Protein AF-A0A8X6VKE5-F1 (afdb_monomer_lite)

Structure (mmCIF, N/CA/C/O backbone):
data_AF-A0A8X6VKE5-F1
#
_entry.id   AF-A0A8X6VKE5-F1
#
loop_
_atom_site.group_PDB
_atom_site.id
_atom_site.type_symbol
_atom_site.label_atom_id
_atom_site.label_alt_id
_atom_site.label_comp_id
_atom_site.label_asym_id
_atom_site.label_entity_id
_atom_site.label_seq_id
_atom_site.pdbx_PDB_ins_code
_atom_site.Cartn_x
_atom_site.Cartn_y
_atom_site.Cartn_z
_atom_site.occupancy
_atom_site.B_iso_or_equiv
_atom_site.auth_seq_id
_atom_site.auth_comp_id
_atom_site.auth_asym_id
_atom_site.auth_atom_id
_atom_site.pdbx_PDB_model_num
ATOM 1 N N . MET A 1 1 ? 77.979 -21.360 -22.767 1.00 45.97 1 MET A N 1
ATOM 2 C CA . MET A 1 1 ? 77.465 -20.439 -21.730 1.00 45.97 1 MET A CA 1
ATOM 3 C C . MET A 1 1 ? 77.114 -21.271 -20.512 1.00 45.97 1 MET A C 1
ATOM 5 O O . MET A 1 1 ? 76.224 -22.104 -20.593 1.00 45.97 1 MET A O 1
ATOM 9 N N . GLN A 1 2 ? 77.927 -21.162 -19.462 1.00 36.47 2 GLN A N 1
ATOM 10 C CA . GLN A 1 2 ? 77.856 -22.004 -18.269 1.00 36.47 2 GLN A CA 1
ATOM 11 C C . GLN A 1 2 ? 76.800 -21.484 -17.289 1.00 36.47 2 GLN A C 1
ATOM 13 O O . GLN A 1 2 ? 76.676 -20.279 -17.088 1.00 36.47 2 GLN A O 1
ATOM 18 N N . ILE A 1 3 ? 76.076 -22.416 -16.672 1.00 38.03 3 ILE A N 1
ATOM 19 C CA . ILE A 1 3 ? 75.198 -22.198 -15.521 1.00 38.03 3 ILE A CA 1
ATOM 20 C C . ILE A 1 3 ? 75.94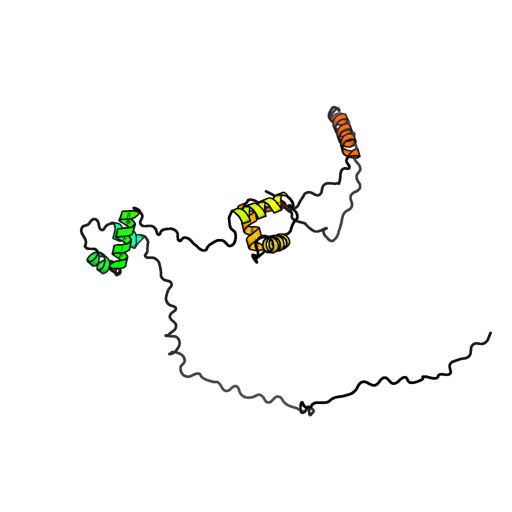0 -22.734 -14.294 1.00 38.03 3 ILE A C 1
ATOM 22 O O . ILE A 1 3 ? 76.384 -23.881 -14.303 1.00 38.03 3 ILE A O 1
ATOM 26 N N . SER A 1 4 ? 76.055 -21.924 -13.243 1.00 35.62 4 SER A N 1
ATOM 27 C CA . SER A 1 4 ? 76.450 -22.362 -11.899 1.00 35.62 4 SER A CA 1
ATOM 28 C C . SER A 1 4 ? 75.866 -21.420 -10.818 1.00 35.62 4 SER A C 1
ATOM 30 O O . SER A 1 4 ? 75.412 -20.323 -11.152 1.00 35.62 4 SER A O 1
ATOM 32 N N . PRO A 1 5 ? 75.759 -21.872 -9.548 1.00 44.00 5 PRO A N 1
ATOM 33 C CA . PRO A 1 5 ? 74.596 -21.592 -8.699 1.00 44.00 5 PRO A CA 1
ATOM 34 C C . PRO A 1 5 ? 74.852 -20.713 -7.453 1.00 44.00 5 PRO A C 1
ATOM 36 O O . PRO A 1 5 ? 75.983 -20.473 -7.042 1.00 44.00 5 PRO A O 1
ATOM 39 N N . PHE A 1 6 ? 73.732 -20.295 -6.844 1.00 38.38 6 PHE A N 1
ATOM 40 C CA . PHE A 1 6 ? 73.464 -20.011 -5.420 1.00 38.38 6 PHE A CA 1
ATOM 41 C C . PHE A 1 6 ? 74.660 -19.874 -4.447 1.00 38.38 6 PHE A C 1
ATOM 43 O O . PHE A 1 6 ? 75.264 -20.868 -4.044 1.00 38.38 6 PHE A O 1
ATOM 50 N N . LYS A 1 7 ? 74.857 -18.658 -3.910 1.00 38.44 7 LYS A N 1
ATOM 51 C CA . LYS A 1 7 ? 75.407 -18.396 -2.564 1.00 38.44 7 LYS A CA 1
ATOM 52 C C . LYS A 1 7 ? 74.644 -17.226 -1.934 1.00 38.44 7 LYS A C 1
ATOM 54 O O . LYS A 1 7 ? 74.445 -16.201 -2.576 1.00 38.44 7 LYS A O 1
ATOM 59 N N . GLY A 1 8 ? 74.143 -17.434 -0.717 1.00 40.38 8 GLY A N 1
ATOM 60 C CA . GLY A 1 8 ? 73.212 -16.533 -0.037 1.00 40.38 8 GLY A CA 1
ATOM 61 C C . GLY A 1 8 ? 73.849 -15.367 0.717 1.00 40.38 8 GLY A C 1
ATOM 62 O O . GLY A 1 8 ? 75.059 -15.316 0.905 1.00 40.38 8 GLY A O 1
ATOM 63 N N . GLN A 1 9 ? 72.983 -14.477 1.204 1.00 35.66 9 GLN A N 1
ATOM 64 C CA . GLN A 1 9 ? 73.181 -13.655 2.402 1.00 35.66 9 GLN A CA 1
ATOM 65 C C . GLN A 1 9 ? 71.840 -13.002 2.769 1.00 35.66 9 GLN A C 1
ATOM 67 O O . GLN A 1 9 ? 71.375 -12.086 2.097 1.00 35.66 9 GLN A O 1
ATOM 72 N N . TRP A 1 10 ? 71.196 -13.487 3.833 1.00 30.05 10 TRP A N 1
ATOM 73 C CA . TRP A 1 10 ? 70.030 -12.834 4.429 1.00 30.05 10 TRP A CA 1
ATOM 74 C C . TRP A 1 10 ? 70.523 -11.824 5.466 1.00 30.05 10 TRP A C 1
ATOM 76 O O . TRP A 1 10 ? 71.093 -12.204 6.488 1.00 30.05 10 TRP A O 1
ATOM 86 N N . ARG A 1 11 ? 70.328 -10.529 5.198 1.00 34.53 11 ARG A N 1
ATOM 87 C CA . ARG A 1 11 ? 70.527 -9.460 6.182 1.00 34.53 11 ARG A CA 1
ATOM 88 C C . ARG A 1 11 ? 69.228 -9.227 6.952 1.00 34.53 11 ARG A C 1
ATOM 90 O O . ARG A 1 11 ? 68.204 -8.892 6.367 1.00 34.53 11 ARG A O 1
ATOM 97 N N . MET A 1 12 ? 69.318 -9.413 8.268 1.00 34.09 12 MET A N 1
ATOM 98 C CA . MET A 1 12 ? 68.341 -9.006 9.277 1.00 34.09 12 MET A CA 1
ATOM 99 C C . MET A 1 12 ? 68.024 -7.509 9.182 1.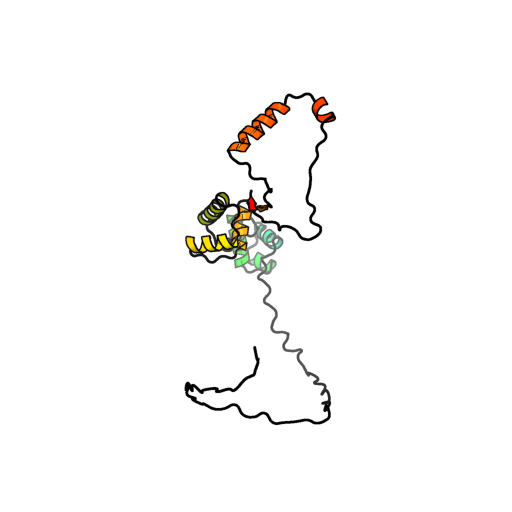00 34.09 12 MET A C 1
ATOM 101 O O . MET A 1 12 ? 68.937 -6.685 9.195 1.00 34.09 12 MET A O 1
ATOM 105 N N . LEU A 1 13 ? 66.737 -7.166 9.213 1.00 35.06 13 LEU A N 1
ATOM 106 C CA . LEU A 1 13 ? 66.250 -5.882 9.712 1.00 35.06 13 LEU A CA 1
ATOM 107 C C . LEU A 1 13 ? 65.212 -6.170 10.800 1.00 35.06 13 LEU A C 1
ATOM 109 O O . LEU A 1 13 ? 64.105 -6.632 10.533 1.00 35.06 13 LEU A O 1
ATOM 113 N N . LEU A 1 14 ? 65.649 -5.949 12.039 1.00 35.31 14 LEU A N 1
ATOM 114 C CA . LEU A 1 14 ? 64.860 -5.942 13.264 1.00 35.31 14 LEU A CA 1
ATOM 115 C C . LEU A 1 14 ? 63.957 -4.704 13.271 1.00 35.31 14 LEU A C 1
ATOM 117 O O . LEU A 1 14 ? 64.456 -3.584 13.180 1.00 35.31 14 LEU A O 1
ATOM 121 N N . ILE A 1 15 ? 62.651 -4.894 13.453 1.00 37.25 15 ILE A N 1
ATOM 122 C CA . ILE A 1 15 ? 61.754 -3.839 13.933 1.00 37.25 15 ILE A CA 1
ATOM 123 C C . ILE A 1 15 ? 61.130 -4.338 15.235 1.00 37.25 15 ILE A C 1
ATOM 125 O O . ILE A 1 15 ? 60.459 -5.369 15.266 1.00 37.25 15 ILE A O 1
ATOM 129 N N . LEU A 1 16 ? 61.422 -3.602 16.310 1.00 35.91 16 LEU A N 1
ATOM 130 C CA . LEU A 1 16 ? 60.883 -3.776 17.653 1.00 35.91 16 LEU A CA 1
ATOM 131 C C . LEU A 1 16 ? 59.370 -3.513 17.687 1.00 35.91 16 LEU A C 1
ATOM 133 O O . LEU A 1 16 ? 58.911 -2.477 17.211 1.00 35.91 16 LEU A O 1
ATOM 137 N N . ILE A 1 17 ? 58.626 -4.381 18.374 1.00 35.62 17 ILE A N 1
ATOM 138 C CA . ILE A 1 17 ? 57.323 -4.060 18.973 1.00 35.62 17 ILE A CA 1
ATOM 139 C C . ILE A 1 17 ? 57.397 -4.488 20.449 1.00 35.62 17 ILE A C 1
ATOM 141 O O . ILE A 1 17 ? 57.808 -5.621 20.715 1.00 35.62 17 ILE A O 1
ATOM 145 N N . PRO A 1 18 ? 57.055 -3.615 21.416 1.00 37.31 18 PRO A N 1
ATOM 146 C CA . PRO A 1 18 ? 57.171 -3.926 22.833 1.00 37.31 18 PRO A CA 1
ATOM 147 C C . PRO A 1 18 ? 55.990 -4.758 23.346 1.00 37.31 18 PRO A C 1
ATOM 149 O O . PRO A 1 18 ? 54.838 -4.586 22.949 1.00 37.31 18 PRO A O 1
ATOM 152 N N . ILE A 1 19 ? 56.327 -5.644 24.278 1.00 37.44 19 ILE A N 1
ATOM 153 C CA . ILE A 1 19 ? 55.443 -6.462 25.103 1.00 37.44 19 ILE A CA 1
ATOM 154 C C . ILE A 1 19 ? 54.967 -5.624 26.293 1.00 37.44 19 ILE A C 1
ATOM 156 O O . ILE A 1 19 ? 55.783 -4.994 26.964 1.00 37.44 19 ILE A O 1
ATOM 160 N N . GLN A 1 20 ? 53.684 -5.725 26.643 1.00 37.47 20 GLN A N 1
ATOM 161 C CA . GLN A 1 20 ? 53.267 -5.564 28.034 1.00 37.47 20 GLN A CA 1
ATOM 162 C C . GLN A 1 20 ? 52.252 -6.647 28.402 1.00 37.47 20 GLN A C 1
ATOM 164 O O . GLN A 1 20 ? 51.178 -6.766 27.815 1.00 37.47 20 GLN A O 1
ATOM 169 N N . HIS A 1 21 ? 52.671 -7.476 29.356 1.00 35.06 21 HIS A N 1
ATOM 170 C CA . HIS A 1 21 ? 51.904 -8.524 30.010 1.00 35.06 21 HIS A CA 1
ATOM 171 C C . HIS A 1 21 ? 50.879 -7.933 30.985 1.00 35.06 21 HIS A C 1
ATOM 173 O O . HIS A 1 21 ? 51.198 -7.013 31.734 1.00 35.06 21 HIS A O 1
ATOM 179 N N . HIS A 1 22 ? 49.721 -8.587 31.091 1.00 33.47 22 HIS A N 1
ATOM 180 C CA . HIS A 1 22 ? 49.105 -8.868 32.388 1.00 33.47 22 HIS A CA 1
ATOM 181 C C . HIS A 1 22 ? 48.325 -10.198 32.314 1.00 33.47 22 HIS A C 1
ATOM 183 O O . HIS A 1 22 ? 47.310 -10.299 31.633 1.00 33.47 22 HIS A O 1
ATOM 189 N N . LEU A 1 23 ? 48.925 -11.232 32.923 1.00 35.22 23 LEU A N 1
ATOM 190 C CA . LEU A 1 23 ? 48.376 -12.268 33.825 1.00 35.22 23 LEU A CA 1
ATOM 191 C C . LEU A 1 23 ? 46.835 -12.423 33.867 1.00 35.22 23 LEU A C 1
ATOM 193 O O . LEU A 1 23 ? 46.129 -11.432 33.977 1.00 35.22 23 LEU A O 1
ATOM 197 N N . ASN A 1 24 ? 46.195 -13.591 33.953 1.00 32.75 24 ASN A N 1
ATOM 198 C CA . ASN A 1 24 ? 46.581 -14.988 34.159 1.00 32.75 24 ASN A CA 1
ATOM 199 C C . ASN A 1 24 ? 45.319 -15.824 33.861 1.00 32.75 24 ASN A C 1
ATOM 201 O O . ASN A 1 24 ? 44.227 -15.456 34.295 1.00 32.75 24 ASN A O 1
ATOM 205 N N . THR A 1 25 ? 45.436 -16.969 33.191 1.00 33.91 25 THR A N 1
ATOM 206 C CA . THR A 1 25 ? 44.394 -18.008 33.240 1.00 33.91 25 THR A CA 1
ATOM 207 C C . THR A 1 25 ? 45.088 -19.345 33.413 1.00 33.91 25 THR A C 1
ATOM 209 O O . THR A 1 25 ? 45.814 -19.806 32.536 1.00 33.91 25 THR A O 1
ATOM 212 N N . PHE A 1 26 ? 44.923 -19.873 34.619 1.00 32.22 26 PHE A N 1
ATOM 213 C CA . PHE A 1 26 ? 45.522 -21.088 35.137 1.00 32.22 26 PHE A CA 1
ATOM 214 C C . PHE A 1 26 ? 45.006 -22.328 34.388 1.00 32.22 26 PHE A C 1
ATOM 216 O O . PHE A 1 26 ? 43.803 -22.513 34.213 1.00 32.22 26 PHE A O 1
ATOM 223 N N . ASP A 1 27 ? 45.980 -23.143 33.998 1.00 31.33 27 ASP A N 1
ATOM 224 C CA . ASP A 1 27 ? 46.028 -24.602 33.986 1.00 31.33 27 ASP A CA 1
ATOM 225 C C . ASP A 1 27 ? 45.104 -25.432 33.085 1.00 31.33 27 ASP A C 1
ATOM 227 O O . ASP A 1 27 ? 43.944 -25.730 33.362 1.00 31.33 27 ASP A O 1
ATOM 231 N N . LYS A 1 28 ? 45.761 -25.976 32.052 1.00 36.22 28 LYS A N 1
ATOM 232 C CA . LYS A 1 28 ? 45.540 -27.334 31.558 1.00 36.22 28 LYS A CA 1
ATOM 233 C C . LYS A 1 28 ? 46.657 -28.249 32.073 1.00 36.22 28 LYS A C 1
ATOM 235 O O . LYS A 1 28 ? 47.815 -28.065 31.719 1.00 36.22 28 LYS A O 1
ATOM 240 N N . LEU A 1 29 ? 46.269 -29.299 32.781 1.00 34.75 29 LEU A N 1
ATOM 241 C CA . LEU A 1 29 ? 46.928 -30.608 32.874 1.00 34.75 29 LEU A CA 1
ATOM 242 C C . LEU A 1 29 ? 45.781 -31.635 32.784 1.00 34.75 29 LEU A C 1
ATOM 244 O O . LEU A 1 29 ? 44.672 -31.320 33.194 1.00 34.75 29 LEU A O 1
ATOM 248 N N . SER A 1 30 ? 45.878 -32.882 32.344 1.00 29.50 30 SER A N 1
ATOM 249 C CA . SER A 1 30 ? 46.805 -33.691 31.559 1.00 29.50 30 SER A CA 1
ATOM 250 C C . SER A 1 30 ? 46.129 -35.081 31.511 1.00 29.50 30 SER A C 1
ATOM 252 O O . SER A 1 30 ? 45.599 -35.520 32.523 1.00 29.50 30 SER A O 1
ATOM 254 N N . CYS A 1 31 ? 46.145 -35.729 30.345 1.00 29.45 31 CYS A N 1
ATOM 255 C CA . CYS A 1 31 ? 46.192 -37.183 30.103 1.00 29.45 31 CYS A CA 1
ATOM 256 C C . CYS A 1 31 ? 45.164 -38.179 30.711 1.00 29.45 31 CYS A C 1
ATOM 258 O O . CYS A 1 31 ? 45.065 -38.380 31.910 1.00 29.45 31 CYS A O 1
ATOM 260 N N . ALA A 1 32 ? 44.526 -38.921 29.789 1.00 39.72 32 ALA A N 1
ATOM 261 C CA . ALA A 1 32 ? 44.369 -40.386 29.737 1.00 39.72 32 ALA A CA 1
ATOM 262 C C . ALA A 1 32 ? 44.098 -41.192 31.031 1.00 39.72 32 ALA A C 1
ATOM 264 O O . ALA A 1 32 ? 44.987 -41.364 31.852 1.00 39.72 32 ALA A O 1
ATOM 265 N N . THR A 1 33 ? 42.927 -41.845 31.112 1.00 32.06 33 THR A N 1
ATOM 266 C CA . THR A 1 33 ? 42.734 -43.295 31.383 1.00 32.06 33 THR A CA 1
ATOM 267 C C . THR A 1 33 ? 41.237 -43.645 31.493 1.00 32.06 33 THR A C 1
ATOM 269 O O . THR A 1 33 ? 40.428 -42.834 31.918 1.00 32.06 33 THR A O 1
ATOM 272 N N . GLY A 1 34 ? 40.899 -44.856 31.031 1.00 36.00 34 GLY A N 1
ATOM 273 C CA . GLY A 1 34 ? 39.909 -45.807 31.560 1.00 36.00 34 GLY A CA 1
ATOM 274 C C . GLY A 1 34 ? 38.595 -45.366 32.228 1.00 36.00 34 GLY A C 1
ATOM 275 O O . GLY A 1 34 ? 38.579 -44.650 33.216 1.00 36.00 34 GLY A O 1
ATOM 276 N N . LEU A 1 35 ? 37.531 -46.053 31.786 1.00 36.28 35 LEU A N 1
ATOM 277 C CA . LEU A 1 35 ? 36.292 -46.380 32.512 1.00 36.28 35 LEU A CA 1
ATOM 278 C C . LEU A 1 35 ? 35.259 -45.251 32.659 1.00 36.28 35 LEU A C 1
ATOM 280 O O . LEU A 1 35 ? 35.445 -44.273 33.369 1.00 36.28 35 LEU A O 1
ATOM 284 N N . ARG A 1 36 ? 34.090 -45.455 32.031 1.00 39.00 36 ARG A N 1
ATOM 285 C CA . ARG A 1 36 ? 32.841 -44.778 32.409 1.00 39.00 36 ARG A CA 1
ATOM 286 C C . ARG A 1 36 ? 32.415 -45.295 33.787 1.00 39.00 36 ARG A C 1
ATOM 288 O O . ARG A 1 36 ? 32.062 -46.472 33.865 1.00 39.00 36 ARG A O 1
ATOM 295 N N . PRO A 1 37 ? 32.325 -44.461 34.834 1.00 36.81 37 PRO A N 1
ATOM 296 C CA . PRO A 1 37 ? 31.503 -44.807 35.974 1.00 36.81 37 PRO A CA 1
ATOM 297 C C . PRO A 1 37 ? 30.047 -44.500 35.609 1.00 36.81 37 PRO A C 1
ATOM 299 O O . PRO A 1 37 ? 29.637 -43.348 35.458 1.00 36.81 37 PRO A O 1
ATOM 302 N N . THR A 1 38 ? 29.262 -45.555 35.417 1.00 47.81 38 THR A N 1
ATOM 303 C CA . THR A 1 38 ? 27.802 -45.492 35.468 1.00 47.81 38 THR A CA 1
ATOM 304 C C . THR A 1 38 ? 27.399 -45.072 36.876 1.00 47.81 38 THR A C 1
ATOM 306 O O . THR A 1 38 ? 27.506 -45.862 37.812 1.00 47.81 38 THR A O 1
ATOM 309 N N . VAL A 1 39 ? 26.952 -43.830 37.043 1.00 44.81 39 VAL A N 1
ATOM 310 C CA . VAL A 1 39 ? 26.246 -43.430 38.263 1.00 44.81 39 VAL A CA 1
ATOM 311 C C . VAL A 1 39 ? 24.831 -44.020 38.232 1.00 44.81 39 VAL A C 1
ATOM 313 O O . VAL A 1 39 ? 24.168 -43.939 37.192 1.00 44.81 39 VAL A O 1
ATOM 316 N N . PRO A 1 40 ? 24.366 -44.645 39.326 1.00 40.41 40 PRO A N 1
ATOM 317 C CA . PRO A 1 40 ? 23.038 -45.228 39.382 1.00 40.41 40 PRO A CA 1
ATOM 318 C C . PRO A 1 40 ? 21.993 -44.116 39.307 1.00 40.41 40 PRO A C 1
ATOM 320 O O . PRO A 1 40 ? 22.103 -43.090 39.979 1.00 40.41 40 PRO A O 1
ATOM 323 N N . ILE A 1 41 ? 20.974 -44.336 38.479 1.00 38.12 41 ILE A N 1
ATOM 324 C CA . ILE A 1 41 ? 19.779 -43.500 38.416 1.00 38.12 41 ILE A CA 1
ATOM 325 C C . ILE A 1 41 ? 19.104 -43.608 39.785 1.00 38.12 41 ILE A C 1
ATOM 327 O O . ILE A 1 41 ? 18.411 -44.583 40.072 1.00 38.12 41 ILE A O 1
ATOM 331 N N . SER A 1 42 ? 19.334 -42.626 40.655 1.00 37.41 42 SER A N 1
ATOM 332 C CA . SER A 1 42 ? 18.486 -42.424 41.817 1.00 37.41 42 SER A CA 1
ATOM 333 C C . SER A 1 42 ? 17.115 -42.013 41.294 1.00 37.41 42 SER A C 1
ATOM 335 O O . SER A 1 42 ? 16.941 -40.983 40.640 1.00 37.41 42 SER A O 1
ATOM 337 N N . VAL A 1 43 ? 16.130 -42.874 41.524 1.00 42.56 43 VAL A N 1
ATOM 338 C CA . VAL A 1 43 ? 14.731 -42.581 41.237 1.00 42.56 43 VAL A CA 1
ATOM 339 C C . VAL A 1 43 ? 14.304 -41.502 42.227 1.00 42.56 43 VAL A C 1
ATOM 341 O O . VAL A 1 43 ? 13.954 -41.781 43.370 1.00 42.56 43 VAL A O 1
ATOM 344 N N . PHE A 1 44 ? 14.405 -40.244 41.810 1.00 37.75 44 PHE A N 1
ATOM 345 C CA . PHE A 1 44 ? 13.795 -39.131 42.518 1.00 37.75 44 PHE A CA 1
ATOM 346 C C . PHE A 1 44 ? 12.280 -39.277 42.364 1.00 37.75 44 PHE A C 1
ATOM 348 O O . PHE A 1 44 ? 11.727 -38.982 41.307 1.00 37.75 44 PHE A O 1
ATOM 355 N N . VAL A 1 45 ? 11.619 -39.800 43.396 1.00 49.72 45 VAL A N 1
ATOM 356 C CA . VAL A 1 45 ? 10.158 -39.801 43.508 1.00 49.72 45 VAL A CA 1
ATOM 357 C C . VAL A 1 45 ? 9.752 -38.430 44.051 1.00 49.72 45 VAL A C 1
ATOM 359 O O . VAL A 1 45 ? 10.026 -38.151 45.221 1.00 49.72 45 VAL A O 1
ATOM 362 N N . PRO A 1 46 ? 9.122 -37.542 43.259 1.00 42.38 46 PRO A N 1
ATOM 363 C CA . PRO A 1 46 ? 8.620 -36.295 43.801 1.00 42.38 46 PRO A CA 1
ATOM 364 C C . PRO A 1 46 ? 7.338 -36.586 44.584 1.00 42.38 46 PRO A C 1
ATOM 366 O O . PRO A 1 46 ? 6.262 -36.780 44.018 1.00 42.38 46 PRO A O 1
ATOM 369 N N . LEU A 1 47 ? 7.464 -36.596 45.909 1.00 40.12 47 LEU A N 1
ATOM 370 C CA . LEU A 1 47 ? 6.335 -36.443 46.814 1.00 40.12 47 LEU A CA 1
ATOM 371 C C . LEU A 1 47 ? 5.696 -35.064 46.548 1.00 40.12 47 LEU A C 1
ATOM 373 O O . LEU A 1 47 ? 6.340 -34.035 46.734 1.00 40.12 47 LEU A O 1
ATOM 377 N N . GLY A 1 48 ? 4.438 -35.051 46.106 1.00 48.59 48 GLY A N 1
ATOM 378 C CA . GLY A 1 48 ? 3.528 -33.909 46.236 1.00 48.59 48 GLY A CA 1
ATOM 379 C C . GLY A 1 48 ? 3.879 -32.636 45.454 1.00 48.59 48 GLY A C 1
ATOM 380 O O . GLY A 1 48 ? 4.347 -31.655 46.022 1.00 48.59 48 GLY A O 1
ATOM 381 N N . THR A 1 49 ? 3.503 -32.580 44.174 1.00 45.47 49 THR A N 1
ATOM 382 C CA . THR A 1 49 ? 3.305 -31.301 43.452 1.00 45.47 49 THR A CA 1
ATOM 383 C C . THR A 1 49 ? 1.856 -31.084 43.002 1.00 45.47 49 THR A C 1
ATOM 385 O O . THR A 1 49 ? 1.586 -30.222 42.176 1.00 45.47 49 THR A O 1
ATOM 388 N N . GLU A 1 50 ? 0.886 -31.777 43.607 1.00 42.41 50 GLU A N 1
ATOM 389 C CA . GLU A 1 50 ? -0.545 -31.588 43.304 1.00 42.41 50 GLU A CA 1
ATOM 390 C C . GLU A 1 50 ? -1.172 -30.322 43.918 1.00 42.41 50 GLU A C 1
ATOM 392 O O . GLU A 1 50 ? -2.291 -29.956 43.566 1.00 42.41 50 GLU A O 1
ATOM 397 N N . VAL A 1 51 ? -0.469 -29.586 44.788 1.00 45.78 51 VAL A N 1
ATOM 398 C CA . VAL A 1 51 ? -1.084 -28.462 45.533 1.00 45.78 51 VAL A CA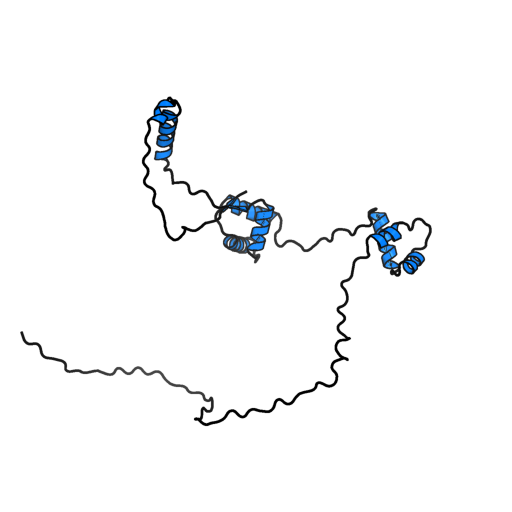 1
ATOM 399 C C . VAL A 1 51 ? -0.652 -27.074 45.036 1.00 45.78 51 VAL A C 1
ATOM 401 O O . VAL A 1 51 ? -1.107 -26.058 45.555 1.00 45.78 51 VAL A O 1
ATOM 404 N N . ARG A 1 52 ? 0.183 -26.978 43.988 1.00 38.38 52 ARG A N 1
ATOM 405 C CA . ARG A 1 52 ? 0.634 -25.674 43.446 1.00 38.38 52 ARG A CA 1
ATOM 406 C C . ARG A 1 52 ? 0.237 -25.391 41.996 1.00 38.38 52 ARG A C 1
ATOM 408 O O . ARG A 1 52 ? 0.614 -24.353 41.460 1.00 38.38 52 ARG A O 1
ATOM 415 N N . GLU A 1 53 ? -0.599 -26.233 41.392 1.00 38.59 53 GLU A N 1
ATOM 416 C CA . GLU A 1 53 ? -1.229 -25.937 40.094 1.00 38.59 53 GLU A CA 1
ATOM 417 C C . GLU A 1 53 ? -2.599 -25.241 40.207 1.00 38.59 53 GLU A C 1
ATOM 419 O O . GLU A 1 53 ? -3.158 -24.793 39.207 1.00 38.59 53 GLU A O 1
ATOM 424 N N . GLN A 1 54 ? -3.134 -25.043 41.417 1.00 45.91 54 GLN A N 1
ATOM 425 C CA . GLN A 1 54 ? -4.478 -24.472 41.593 1.00 45.91 54 GLN A CA 1
ATOM 426 C C . GLN A 1 54 ? -4.548 -22.930 41.642 1.00 45.91 54 GLN A C 1
ATOM 428 O O . GLN A 1 54 ? -5.641 -22.375 41.736 1.00 45.91 54 GLN A O 1
ATOM 433 N N . MET A 1 55 ? -3.429 -22.199 41.517 1.00 38.94 55 MET A N 1
ATOM 434 C CA . MET A 1 55 ? -3.412 -20.728 41.682 1.00 38.94 55 MET A CA 1
ATOM 435 C C . MET A 1 55 ? -3.077 -19.899 40.432 1.00 38.94 55 MET A C 1
ATOM 437 O O . MET A 1 55 ? -2.865 -18.695 40.531 1.00 38.94 55 MET A O 1
ATOM 441 N N . PHE A 1 56 ? -3.113 -20.483 39.233 1.00 43.00 56 PHE A N 1
ATOM 442 C CA . PHE A 1 56 ? -3.110 -19.709 37.981 1.00 43.00 56 PHE A CA 1
ATOM 443 C C . PHE A 1 56 ? -4.313 -20.055 37.105 1.00 43.00 56 PHE A C 1
ATOM 445 O O . PHE A 1 56 ? -4.209 -20.336 35.909 1.00 43.00 56 PHE A O 1
ATOM 452 N N . ARG A 1 57 ? -5.514 -19.958 37.683 1.00 38.28 57 ARG A N 1
ATOM 453 C CA . ARG A 1 57 ? -6.731 -19.850 36.877 1.00 38.28 57 ARG A CA 1
ATOM 454 C C . ARG A 1 57 ? -6.663 -18.512 36.135 1.00 38.28 57 ARG A C 1
ATOM 456 O O . ARG A 1 57 ? -6.982 -17.468 36.700 1.00 38.28 57 ARG A O 1
ATOM 463 N N . LYS A 1 58 ? -6.179 -18.526 34.885 1.00 40.84 58 LYS A N 1
ATOM 464 C CA . LYS A 1 58 ? -6.170 -17.359 33.985 1.00 40.84 58 LYS A CA 1
ATOM 465 C C . LYS A 1 58 ? -7.522 -16.659 34.110 1.00 40.84 58 LYS A C 1
ATOM 467 O O . LYS A 1 58 ? -8.543 -17.263 33.781 1.00 40.84 58 LYS A O 1
ATOM 472 N N . LYS A 1 59 ? -7.529 -15.411 34.595 1.00 42.28 59 LYS A N 1
ATOM 473 C CA . LYS A 1 59 ? -8.716 -14.550 34.620 1.00 42.28 59 LYS A CA 1
ATOM 474 C C . LYS A 1 59 ? -9.355 -14.626 33.236 1.00 42.28 59 LYS A C 1
ATOM 476 O O . LYS A 1 59 ? -8.742 -14.233 32.243 1.00 42.28 59 LYS A O 1
ATOM 481 N N . THR A 1 60 ? -10.528 -15.247 33.157 1.00 53.06 60 THR A N 1
ATOM 482 C CA . THR A 1 60 ? -11.245 -15.446 31.899 1.00 53.06 60 THR A CA 1
ATOM 483 C C . THR A 1 60 ? -11.440 -14.083 31.248 1.00 53.06 60 THR A C 1
ATOM 485 O O . THR A 1 60 ? -11.793 -13.124 31.936 1.00 53.06 60 THR A O 1
ATOM 488 N N . ARG A 1 61 ? -11.163 -13.985 29.941 1.00 56.38 61 ARG A N 1
ATOM 489 C CA . ARG A 1 61 ? -11.372 -12.768 29.138 1.00 56.38 61 ARG A CA 1
ATOM 490 C C . ARG A 1 61 ? -12.729 -12.171 29.519 1.00 56.38 61 ARG A C 1
ATOM 492 O O . ARG A 1 61 ? -13.696 -12.926 29.558 1.00 56.38 61 ARG A O 1
ATOM 499 N N . ASN A 1 62 ? -12.797 -10.867 29.799 1.00 63.00 62 ASN A N 1
ATOM 500 C CA . ASN A 1 62 ? -14.068 -10.168 29.997 1.00 63.00 62 ASN A CA 1
ATOM 501 C C . ASN A 1 62 ? -14.959 -10.466 28.781 1.00 63.00 62 ASN A C 1
ATOM 503 O O . ASN A 1 62 ? -14.720 -9.932 27.698 1.00 63.00 62 ASN A O 1
ATOM 507 N N . HIS A 1 63 ? -15.901 -11.398 28.922 1.00 71.62 63 HIS A N 1
ATOM 508 C CA . HIS A 1 63 ? -16.805 -11.767 27.847 1.00 71.62 63 HIS A CA 1
ATOM 509 C C . HIS A 1 63 ? -17.901 -10.712 27.820 1.00 71.62 63 HIS A C 1
ATOM 511 O O . HIS A 1 63 ? -18.500 -10.406 28.853 1.00 71.62 63 HIS A O 1
ATOM 517 N N . ASP A 1 64 ? -18.124 -10.122 26.649 1.00 78.88 64 ASP A N 1
ATOM 518 C CA . ASP A 1 64 ? -19.280 -9.261 26.453 1.00 78.88 64 ASP A CA 1
ATOM 519 C C . ASP A 1 64 ? -20.544 -10.074 26.785 1.00 78.88 64 ASP A C 1
ATOM 521 O O . ASP A 1 64 ? -20.619 -11.269 26.502 1.00 78.88 64 ASP A O 1
ATOM 525 N N . ILE A 1 65 ? -21.541 -9.442 27.401 1.00 81.69 65 ILE A N 1
ATOM 526 C CA . ILE A 1 65 ? -22.805 -10.115 27.727 1.00 81.69 65 ILE A CA 1
ATOM 527 C C . ILE A 1 65 ? -23.418 -10.662 26.435 1.00 81.69 65 ILE A C 1
ATOM 529 O O . ILE A 1 65 ? -23.419 -9.972 25.418 1.00 81.69 65 ILE A O 1
ATOM 533 N N . SER A 1 66 ? -23.943 -11.888 26.461 1.00 84.44 66 SER A N 1
ATOM 534 C CA . SER A 1 66 ? -24.572 -12.493 25.281 1.00 84.44 66 SER A CA 1
ATOM 535 C C . SER A 1 66 ? -25.696 -11.607 24.729 1.00 84.44 66 SER A C 1
ATOM 537 O O . SER A 1 66 ? -26.442 -10.979 25.484 1.00 84.44 66 SER A O 1
ATOM 539 N N . VAL A 1 67 ? -25.839 -11.568 23.400 1.00 83.00 67 VAL A N 1
ATOM 540 C CA . VAL A 1 67 ? -26.891 -10.795 22.716 1.00 83.00 67 VAL A CA 1
ATOM 541 C C . VAL A 1 67 ? -28.281 -11.206 23.211 1.00 83.00 67 VAL A C 1
ATOM 543 O O . VAL A 1 67 ? -29.091 -10.331 23.495 1.00 83.00 67 VAL A O 1
ATOM 546 N N . GLY A 1 68 ? -28.522 -12.501 23.449 1.00 81.06 68 GLY A N 1
ATOM 547 C CA . GLY A 1 68 ? -29.803 -12.988 23.981 1.00 81.06 68 GLY A CA 1
ATOM 548 C C . GLY A 1 68 ? -30.149 -12.412 25.360 1.00 81.06 68 GLY A C 1
ATOM 549 O O . GLY A 1 68 ? -31.279 -11.995 25.594 1.00 81.06 68 GLY A O 1
ATOM 550 N N . VAL A 1 69 ? -29.157 -12.285 26.248 1.00 80.62 69 VAL A N 1
ATOM 551 C CA . VAL A 1 69 ? -29.342 -11.680 27.581 1.00 80.62 69 VAL A CA 1
ATOM 552 C C . VAL A 1 69 ? -29.607 -10.176 27.472 1.00 80.62 69 VAL A C 1
ATOM 554 O O . VAL A 1 69 ? -30.419 -9.633 28.215 1.00 80.62 69 VAL A O 1
ATOM 557 N N . ARG A 1 70 ? -28.970 -9.486 26.520 1.00 81.25 70 ARG A N 1
ATOM 558 C CA . ARG A 1 70 ? -29.237 -8.062 26.273 1.00 81.25 70 ARG A CA 1
ATOM 559 C C . ARG A 1 70 ? -30.617 -7.826 25.648 1.00 81.25 70 ARG A C 1
ATOM 561 O O . ARG A 1 70 ? -31.265 -6.843 26.001 1.00 81.25 70 ARG A O 1
ATOM 568 N N . ASN A 1 71 ? -31.090 -8.739 24.796 1.00 80.75 71 ASN A N 1
ATOM 569 C CA . ASN A 1 71 ? -32.447 -8.702 24.244 1.00 80.75 71 ASN A CA 1
ATOM 570 C C . ASN A 1 71 ? -33.489 -8.868 25.361 1.00 80.75 71 ASN A C 1
ATOM 572 O O . ASN A 1 71 ? -34.445 -8.102 25.417 1.00 80.75 71 ASN A O 1
ATOM 576 N N . LEU A 1 72 ? -33.257 -9.765 26.326 1.00 74.50 72 LEU A N 1
ATOM 577 C CA . LEU A 1 72 ? -34.106 -9.906 27.519 1.00 74.50 72 LEU A CA 1
ATOM 578 C C . LEU A 1 72 ? -34.181 -8.614 28.350 1.00 74.50 72 LEU A C 1
ATOM 580 O O . LEU A 1 72 ? -35.255 -8.245 28.815 1.00 74.50 72 LEU A O 1
ATOM 584 N N . ILE A 1 73 ? -33.072 -7.876 28.477 1.00 72.12 73 ILE A N 1
ATOM 585 C CA . ILE A 1 73 ? -33.060 -6.561 29.145 1.00 72.12 73 ILE A CA 1
ATOM 586 C C . ILE A 1 73 ? -33.866 -5.528 28.351 1.00 72.12 73 ILE A C 1
ATOM 588 O O . ILE A 1 73 ? -34.444 -4.635 28.959 1.00 72.12 73 ILE A O 1
ATOM 592 N N . SER A 1 74 ? -33.954 -5.643 27.021 1.00 67.31 74 SER A N 1
ATOM 593 C CA . SER A 1 74 ? -34.752 -4.730 26.185 1.00 67.31 74 SER A CA 1
ATOM 594 C C . SER A 1 74 ? -36.273 -4.887 26.374 1.00 67.31 74 SER A C 1
ATOM 596 O O . SER A 1 74 ? -37.006 -3.919 26.169 1.00 67.31 74 SER A O 1
ATOM 598 N N . HIS A 1 75 ? -36.740 -6.034 26.886 1.00 65.06 75 HIS A N 1
ATOM 599 C CA . HIS A 1 75 ? -38.138 -6.270 27.281 1.00 65.06 75 HIS A CA 1
ATOM 600 C C . HIS A 1 75 ? -38.507 -5.670 28.657 1.00 65.06 75 HIS A C 1
ATOM 602 O O . HIS A 1 75 ? -39.597 -5.911 29.166 1.00 65.06 75 HIS A O 1
ATOM 608 N N . TRP A 1 76 ? -37.658 -4.812 29.242 1.00 67.75 76 TRP A N 1
ATOM 609 C CA . TRP A 1 76 ? -37.924 -4.044 30.477 1.00 67.75 76 TRP A CA 1
ATOM 610 C C . TRP A 1 76 ? -39.228 -3.222 30.476 1.00 67.75 76 TRP A C 1
ATOM 612 O O . TRP A 1 76 ? -39.622 -2.709 31.520 1.00 67.75 76 TRP A O 1
ATOM 622 N N . LYS A 1 77 ? -39.895 -3.102 29.320 1.00 65.31 77 LYS A N 1
ATOM 623 C CA . LYS A 1 77 ? -41.229 -2.512 29.164 1.00 65.31 77 LYS A CA 1
ATOM 624 C C . LYS A 1 77 ? -42.317 -3.230 29.981 1.00 65.31 77 LYS A C 1
ATOM 626 O O . LYS A 1 77 ? -43.359 -2.637 30.203 1.00 65.31 77 LYS A O 1
ATOM 631 N N . GLU A 1 78 ? -42.065 -4.445 30.470 1.00 65.56 78 GLU A N 1
ATOM 632 C CA . GLU A 1 78 ? -42.950 -5.210 31.371 1.00 65.56 78 GLU A CA 1
ATOM 633 C C . GLU A 1 78 ? -42.915 -4.737 32.849 1.00 65.56 78 GLU A C 1
ATOM 635 O O . GLU A 1 78 ? -43.043 -5.548 33.762 1.00 65.56 78 GLU A O 1
ATOM 640 N N . GLU A 1 79 ? -42.668 -3.447 33.113 1.00 66.69 79 GLU A N 1
ATOM 641 C CA . GLU A 1 79 ? -42.755 -2.804 34.448 1.00 66.69 79 GLU A CA 1
ATOM 642 C C . GLU A 1 79 ? -41.822 -3.339 35.558 1.00 66.69 79 GLU A C 1
ATOM 644 O O . GLU A 1 79 ? -41.956 -3.007 36.737 1.00 66.69 79 GLU A O 1
ATOM 649 N N . LYS A 1 80 ? -40.797 -4.123 35.213 1.00 77.00 80 LYS A N 1
ATOM 650 C CA . LYS A 1 80 ? -39.813 -4.616 36.191 1.00 77.00 80 LYS A CA 1
ATOM 651 C C . LYS A 1 80 ? -38.781 -3.536 36.529 1.00 77.00 80 LYS A C 1
ATOM 653 O O . LYS A 1 80 ? -38.187 -2.910 35.652 1.00 77.00 80 LYS A O 1
ATOM 658 N N . SER A 1 81 ? -38.486 -3.358 37.820 1.00 84.62 81 SER A N 1
ATOM 659 C CA . SER A 1 81 ? -37.421 -2.443 38.257 1.00 84.62 81 SER A CA 1
ATOM 660 C C . SER A 1 81 ? -36.041 -2.907 37.762 1.00 84.62 81 SER A C 1
ATOM 662 O O . SER A 1 81 ? -35.747 -4.104 37.742 1.00 84.62 81 SER A O 1
ATOM 664 N N . VAL A 1 82 ? -35.137 -1.971 37.450 1.00 87.56 82 VAL A N 1
ATOM 665 C CA . VAL A 1 82 ? -33.756 -2.267 36.994 1.00 87.56 82 VAL A CA 1
ATOM 666 C C . VAL A 1 82 ? -33.020 -3.225 37.945 1.00 87.56 82 VAL A C 1
ATOM 668 O O . VAL A 1 82 ? -32.269 -4.099 37.513 1.00 87.56 82 VAL A O 1
ATOM 671 N N . HIS A 1 83 ? -33.260 -3.088 39.253 1.00 86.06 83 HIS A N 1
ATOM 672 C CA . HIS A 1 83 ? -32.678 -3.951 40.283 1.00 86.06 83 HIS A CA 1
ATOM 673 C C . HIS A 1 83 ? -33.216 -5.384 40.226 1.00 86.06 83 HIS A C 1
ATOM 675 O O . HIS A 1 83 ? -32.442 -6.336 40.315 1.00 86.06 83 HIS A O 1
ATOM 681 N N . SER A 1 84 ? -34.530 -5.546 40.038 1.00 87.44 84 SER A N 1
ATOM 682 C CA . SER A 1 84 ? -35.155 -6.867 39.898 1.00 87.44 84 SER A CA 1
ATOM 683 C C . SER A 1 84 ? -34.640 -7.615 38.664 1.00 87.44 84 SER A C 1
ATOM 685 O O . SER A 1 84 ? -34.293 -8.790 38.761 1.00 87.44 84 SER A O 1
ATOM 687 N N . ILE A 1 85 ? -34.457 -6.907 37.544 1.00 87.00 85 ILE A N 1
ATOM 688 C CA . ILE A 1 85 ? -33.872 -7.451 36.310 1.00 87.00 85 ILE A CA 1
ATOM 689 C C . ILE A 1 85 ? -32.430 -7.917 36.555 1.00 87.00 85 ILE A C 1
ATOM 691 O O . ILE A 1 85 ? -32.054 -9.016 36.150 1.00 87.00 85 ILE A O 1
ATOM 695 N N . GLY A 1 86 ? -31.629 -7.115 37.266 1.00 86.88 86 GLY A N 1
ATOM 696 C CA . GLY A 1 86 ? -30.264 -7.484 37.648 1.00 86.88 86 GLY A CA 1
ATOM 697 C C . GLY A 1 86 ? -30.202 -8.762 38.487 1.00 86.88 86 GLY A C 1
ATOM 698 O O . GLY A 1 86 ? -29.380 -9.632 38.203 1.00 86.88 86 GLY A O 1
ATOM 699 N N . LYS A 1 87 ? -31.109 -8.925 39.462 1.00 88.31 87 LYS A N 1
ATOM 700 C CA . LYS A 1 87 ? -31.205 -10.149 40.279 1.00 88.31 87 LYS A CA 1
ATOM 701 C C . LYS A 1 87 ? -31.551 -11.385 39.443 1.00 88.31 87 LYS A C 1
ATOM 703 O O . LYS A 1 87 ? -30.881 -12.403 39.590 1.00 88.31 87 LYS A O 1
ATOM 708 N N . ILE A 1 88 ? -32.545 -11.286 38.555 1.00 86.94 88 ILE A N 1
ATOM 709 C CA . ILE A 1 88 ? -32.984 -12.397 37.688 1.00 86.94 88 ILE A CA 1
ATOM 710 C C . ILE A 1 88 ? -31.849 -12.836 36.755 1.00 86.94 88 ILE A C 1
ATOM 712 O O . ILE A 1 88 ? -31.549 -14.022 36.645 1.00 86.94 88 ILE A O 1
ATOM 716 N N . LEU A 1 89 ? -31.184 -11.872 36.113 1.00 84.12 89 LEU A N 1
ATOM 717 C CA . LEU A 1 89 ? -30.134 -12.135 35.125 1.00 84.12 89 LEU A CA 1
ATOM 718 C C . LEU A 1 89 ? -28.744 -12.351 35.744 1.00 84.12 89 LEU A C 1
ATOM 720 O O . LEU A 1 89 ? -27.790 -12.598 35.009 1.00 84.12 89 LEU A O 1
ATOM 724 N N . LYS A 1 90 ? -28.612 -12.249 37.075 1.00 88.69 90 LYS A N 1
ATOM 725 C CA . LYS A 1 90 ? -27.333 -12.283 37.810 1.00 88.69 90 LYS A CA 1
ATOM 726 C C . LYS A 1 90 ? -26.316 -11.264 37.269 1.00 88.69 90 LYS A C 1
ATOM 728 O O . LYS A 1 90 ? -25.124 -11.545 37.156 1.00 88.69 90 LYS A O 1
ATOM 733 N N . LEU A 1 91 ? -26.796 -10.067 36.928 1.00 86.75 91 LEU A N 1
ATOM 734 C C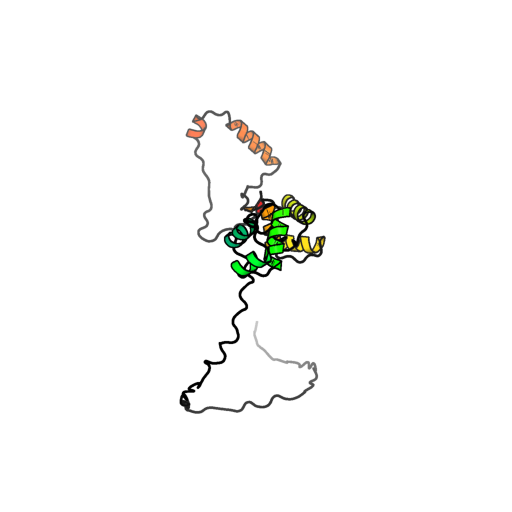A . LEU A 1 91 ? -25.998 -8.945 36.427 1.00 86.75 91 LEU A CA 1
ATOM 735 C C . LEU A 1 91 ? -25.977 -7.796 37.435 1.00 86.75 91 LEU A C 1
ATOM 737 O O . LEU A 1 91 ? -26.908 -7.605 38.216 1.00 86.75 91 LEU A O 1
ATOM 741 N N . SER A 1 92 ? -24.925 -6.975 37.386 1.00 89.56 92 SER A N 1
ATOM 742 C CA . SER A 1 92 ? -24.872 -5.774 38.221 1.00 89.56 92 SER A CA 1
ATOM 743 C C . SER A 1 92 ? -25.951 -4.764 37.803 1.00 89.56 92 SER A C 1
ATOM 745 O O . SER A 1 92 ? -26.222 -4.584 36.611 1.00 89.56 92 SER A O 1
ATOM 747 N N . LYS A 1 93 ? -26.520 -4.043 38.780 1.00 88.44 93 LYS A N 1
ATOM 748 C CA . LYS A 1 93 ? -27.500 -2.963 38.552 1.00 88.44 93 LYS A CA 1
ATOM 749 C C . LYS A 1 93 ? -27.000 -1.935 37.527 1.00 88.44 93 LYS A C 1
ATOM 751 O O . LYS A 1 93 ? -27.760 -1.525 36.653 1.00 88.44 93 LYS A O 1
ATOM 756 N N . PHE A 1 94 ? -25.723 -1.551 37.608 1.00 90.44 94 PHE A N 1
ATOM 757 C CA . PHE A 1 94 ? -25.100 -0.591 36.689 1.00 90.44 94 PHE A CA 1
ATOM 758 C C . PHE A 1 94 ? -25.037 -1.111 35.255 1.00 90.44 94 PHE A C 1
ATOM 760 O O . PHE A 1 94 ? -25.274 -0.367 34.310 1.00 90.44 94 PHE A O 1
ATOM 767 N N . THR A 1 95 ? -24.751 -2.399 35.080 1.00 88.75 95 THR A N 1
ATOM 768 C CA . THR A 1 95 ? -24.706 -3.017 33.755 1.00 88.75 95 THR A CA 1
ATOM 769 C C . THR A 1 95 ? -26.079 -2.992 33.089 1.00 88.75 95 THR A C 1
ATOM 771 O O . THR A 1 95 ? -26.180 -2.602 31.929 1.00 88.75 95 THR A O 1
ATOM 774 N N . VAL A 1 96 ? -27.136 -3.347 33.828 1.00 88.62 96 VAL A N 1
ATOM 775 C CA . VAL A 1 96 ? -28.520 -3.290 33.331 1.00 88.62 96 VAL A CA 1
ATOM 776 C C . VAL A 1 96 ? -28.913 -1.851 32.988 1.00 88.62 96 VAL A C 1
ATOM 778 O O . VAL A 1 96 ? -29.434 -1.602 31.904 1.00 88.62 96 VAL A O 1
ATOM 781 N N . PHE A 1 97 ? -28.593 -0.893 33.862 1.00 89.75 97 PHE A N 1
ATOM 782 C CA . PHE A 1 97 ? -28.837 0.529 33.614 1.00 89.75 97 PHE A CA 1
ATOM 783 C C . PHE A 1 97 ? -28.146 1.026 32.335 1.00 89.75 97 PHE A C 1
ATOM 785 O O . PHE A 1 97 ? -28.804 1.617 31.484 1.00 89.75 97 PHE A O 1
ATOM 792 N N . ASN A 1 98 ? -26.855 0.726 32.151 1.00 90.62 98 ASN A N 1
ATOM 793 C CA . ASN A 1 98 ? -26.091 1.136 30.968 1.00 90.62 98 ASN A CA 1
ATOM 794 C C . ASN A 1 98 ? -26.653 0.538 29.672 1.00 90.62 98 ASN A C 1
ATOM 796 O O . ASN A 1 98 ? -26.626 1.187 28.628 1.00 90.62 98 ASN A O 1
ATOM 800 N N . ILE A 1 99 ? -27.169 -0.694 29.724 1.00 89.06 99 ILE A N 1
ATOM 801 C CA . ILE A 1 99 ? -27.810 -1.340 28.572 1.00 89.06 99 ILE A CA 1
ATOM 802 C C . ILE A 1 99 ? -29.123 -0.633 28.226 1.00 89.06 99 ILE A C 1
ATOM 804 O O . ILE A 1 99 ? -29.350 -0.344 27.054 1.00 89.06 99 ILE A O 1
ATOM 808 N N . ILE A 1 100 ? -29.950 -0.306 29.224 1.00 89.50 100 ILE A N 1
ATOM 809 C CA . ILE A 1 100 ? -31.212 0.422 29.023 1.00 89.50 100 ILE A CA 1
ATOM 810 C C . ILE A 1 100 ? -30.947 1.838 28.499 1.00 89.50 100 ILE A C 1
ATOM 812 O O . ILE A 1 100 ? -31.577 2.253 27.531 1.00 89.50 100 ILE A O 1
ATOM 816 N N . ASP A 1 101 ? -30.010 2.575 29.098 1.00 90.25 101 ASP A N 1
ATOM 817 C CA . ASP A 1 101 ? -29.644 3.931 28.670 1.00 90.25 101 ASP A CA 1
ATOM 818 C C . ASP A 1 101 ? -29.118 3.944 27.228 1.00 90.25 101 ASP A C 1
ATOM 820 O O . ASP A 1 101 ? -29.565 4.731 26.391 1.00 90.25 101 ASP A O 1
ATOM 824 N N . LYS A 1 102 ? -28.241 2.994 26.885 1.00 90.06 102 LYS A N 1
ATOM 825 C CA . LYS A 1 102 ? -27.782 2.807 25.508 1.00 90.06 102 LYS A CA 1
ATOM 826 C C . LYS A 1 102 ? -28.943 2.482 24.565 1.00 90.06 102 LYS A C 1
ATOM 828 O O . LYS A 1 102 ? -29.011 3.061 23.479 1.00 90.06 102 LYS A O 1
ATOM 833 N N . PHE A 1 103 ? -29.840 1.575 24.955 1.00 88.94 103 PHE A N 1
ATOM 834 C CA . PHE A 1 103 ? -30.991 1.188 24.140 1.00 88.94 103 PHE A CA 1
ATOM 835 C C . PHE A 1 103 ? -31.917 2.382 23.886 1.00 88.94 103 PHE A C 1
ATOM 837 O O . PHE A 1 103 ? -32.297 2.606 22.746 1.00 88.94 103 PHE A O 1
ATOM 844 N N . LYS A 1 104 ? -32.181 3.220 24.896 1.00 88.75 104 LYS A N 1
ATOM 845 C CA . LYS A 1 104 ? -32.946 4.470 24.738 1.00 88.75 104 LYS A CA 1
ATOM 846 C C . LYS A 1 104 ? -32.301 5.448 23.747 1.00 88.75 104 LYS A C 1
ATOM 848 O O . LYS A 1 104 ? -33.012 6.147 23.038 1.00 88.75 104 LYS A O 1
ATOM 853 N N . LYS A 1 105 ? -30.966 5.502 23.693 1.00 90.38 105 LYS A N 1
ATOM 854 C CA . LYS A 1 105 ? -30.214 6.417 22.812 1.00 90.38 105 LYS A CA 1
ATOM 855 C C . LYS A 1 105 ? -30.069 5.916 21.375 1.00 90.38 105 LYS A C 1
ATOM 857 O O . LYS A 1 105 ? -30.078 6.715 20.448 1.00 90.38 105 LYS A O 1
ATOM 862 N N . THR A 1 106 ? -29.856 4.614 21.190 1.00 87.25 106 THR A N 1
ATOM 863 C CA . THR A 1 106 ? -29.463 4.026 19.891 1.00 87.25 106 THR A CA 1
ATOM 864 C C . THR A 1 106 ? -30.506 3.089 19.292 1.00 87.25 106 THR A C 1
ATOM 866 O O . THR A 1 106 ? -30.355 2.693 18.141 1.00 87.25 106 THR A O 1
ATOM 869 N N . ASN A 1 107 ? -31.540 2.713 20.054 1.00 86.44 107 ASN A N 1
ATOM 870 C CA . ASN A 1 107 ? -32.553 1.711 19.699 1.00 86.44 107 ASN A CA 1
ATOM 871 C C . ASN A 1 107 ? -31.968 0.356 19.251 1.00 86.44 107 ASN A C 1
ATOM 873 O O . ASN A 1 107 ? -32.647 -0.428 18.593 1.00 86.44 107 ASN A O 1
ATOM 877 N N . SER A 1 108 ? -30.710 0.066 19.605 1.00 87.00 108 SER A N 1
ATOM 878 C CA . SER A 1 108 ? -30.008 -1.157 19.217 1.00 87.00 108 SER A CA 1
ATOM 879 C C . SER A 1 108 ? -29.393 -1.860 20.422 1.00 87.00 108 SER A C 1
ATOM 881 O O . SER A 1 108 ? -28.814 -1.249 21.330 1.00 87.00 108 SER A O 1
ATOM 883 N N . VAL A 1 109 ? -29.507 -3.185 20.414 1.00 85.62 109 VAL A N 1
ATOM 884 C CA . VAL A 1 109 ? -28.970 -4.064 21.453 1.00 85.62 109 VAL A CA 1
ATOM 885 C C . VAL A 1 109 ? -27.511 -4.454 21.162 1.00 85.62 109 VAL A C 1
ATOM 887 O O . VAL A 1 109 ? -26.737 -4.721 22.088 1.00 85.62 109 VAL A O 1
ATOM 890 N N . ASP A 1 110 ? -27.091 -4.388 19.897 1.00 86.81 110 ASP A N 1
ATOM 891 C CA . ASP A 1 110 ? -25.765 -4.806 19.439 1.00 86.81 110 ASP A CA 1
ATOM 892 C C . ASP A 1 110 ? -24.658 -3.892 19.944 1.00 86.81 110 ASP A C 1
ATOM 894 O O . ASP A 1 110 ? -24.808 -2.675 19.998 1.00 86.81 110 ASP A O 1
ATOM 898 N N . ASN A 1 111 ? -23.511 -4.458 20.318 1.00 86.56 111 ASN A N 1
ATOM 899 C CA . ASN A 1 111 ? -22.366 -3.657 20.742 1.00 86.56 111 ASN A CA 1
ATOM 900 C C . ASN A 1 111 ? -21.919 -2.693 19.635 1.00 86.56 111 ASN A C 1
ATOM 902 O O . ASN A 1 111 ? -21.708 -3.100 18.494 1.00 86.56 111 ASN A O 1
ATOM 906 N N . ASN A 1 112 ? -21.697 -1.429 20.002 1.00 85.19 112 ASN A N 1
ATOM 907 C CA . ASN A 1 112 ? -21.150 -0.446 19.074 1.00 85.19 112 ASN A CA 1
ATOM 908 C C . ASN A 1 112 ? -19.751 -0.881 18.632 1.00 85.19 112 ASN A C 1
ATOM 910 O O . ASN A 1 112 ? -18.980 -1.445 19.420 1.00 85.19 112 ASN A O 1
ATOM 914 N N . GLN A 1 113 ? -19.407 -0.583 17.380 1.00 88.06 113 GLN A N 1
ATOM 915 C CA . GLN A 1 113 ? -18.053 -0.826 16.906 1.00 88.06 113 GLN A CA 1
ATOM 916 C C . GLN A 1 113 ? -17.056 -0.032 17.750 1.00 88.06 113 GLN A C 1
ATOM 918 O O . GLN A 1 113 ? -17.207 1.169 17.972 1.00 88.06 113 GLN A O 1
ATOM 923 N N . ARG A 1 114 ? -16.025 -0.724 18.237 1.00 89.62 114 ARG A N 1
ATOM 924 C CA . ARG A 1 114 ? -14.914 -0.089 18.947 1.00 89.62 114 ARG A CA 1
ATOM 925 C C . ARG A 1 114 ? -14.086 0.705 17.931 1.00 89.62 114 ARG A C 1
ATOM 927 O O . ARG A 1 114 ? -13.851 0.213 16.831 1.00 89.62 114 ARG A O 1
ATOM 934 N N . SER A 1 115 ? -13.583 1.879 18.315 1.00 87.81 115 SER A N 1
ATOM 935 C CA . SER A 1 115 ? -12.808 2.771 17.429 1.00 87.81 115 SER A CA 1
ATOM 936 C C . SER A 1 115 ? -11.541 2.132 16.839 1.00 87.81 115 SER A C 1
ATOM 938 O O . SER A 1 115 ? -11.031 2.588 15.818 1.00 87.81 115 SER A O 1
ATOM 940 N N . GLY A 1 116 ? -11.042 1.058 17.459 1.00 90.75 116 GLY A N 1
ATOM 941 C CA . GLY A 1 116 ? -9.835 0.362 17.029 1.00 90.75 116 GLY A CA 1
ATOM 942 C C . GLY A 1 116 ? -8.558 1.163 17.294 1.00 90.75 116 GLY A C 1
ATOM 943 O O . GLY A 1 116 ? -8.573 2.215 17.928 1.00 90.75 116 GLY A O 1
ATOM 944 N N . SER A 1 117 ? -7.429 0.626 16.830 1.00 90.38 117 SER A N 1
ATOM 945 C CA . SER A 1 117 ? -6.122 1.282 16.944 1.00 90.38 117 SER A CA 1
ATOM 946 C C . SER A 1 117 ? -5.928 2.312 15.820 1.00 90.38 117 SER A C 1
ATOM 948 O O . SER A 1 117 ? -6.311 2.033 14.676 1.00 90.38 117 SER A O 1
ATOM 950 N N . PRO A 1 118 ? -5.327 3.486 16.100 1.00 90.12 118 PRO A N 1
ATOM 951 C CA . PRO A 1 118 ? -5.025 4.466 15.065 1.00 90.12 118 PRO A CA 1
ATOM 952 C C . PRO A 1 118 ? -4.046 3.900 14.028 1.00 90.12 118 PRO A C 1
ATOM 954 O O . PRO A 1 118 ? -3.150 3.110 14.325 1.00 90.12 118 PRO A O 1
ATOM 957 N N . LYS A 1 119 ? -4.210 4.323 12.772 1.00 91.50 119 LYS A N 1
ATOM 958 C CA . LYS A 1 119 ? -3.341 3.894 11.669 1.00 91.50 119 LYS A CA 1
ATOM 959 C C . LYS A 1 119 ? -1.993 4.608 11.746 1.00 91.50 119 LYS A C 1
ATOM 961 O O . LYS A 1 119 ? -1.926 5.789 12.061 1.00 91.50 119 LYS A O 1
ATOM 966 N N . ILE A 1 120 ? -0.929 3.907 11.353 1.00 92.69 120 ILE A N 1
ATOM 967 C CA . ILE A 1 120 ? 0.428 4.478 11.257 1.00 92.69 120 ILE A CA 1
ATOM 968 C C . ILE A 1 120 ? 0.485 5.616 10.223 1.00 92.69 120 ILE A C 1
ATOM 970 O O . ILE A 1 120 ? 1.165 6.625 10.429 1.00 92.69 120 ILE A O 1
ATOM 974 N N . PHE A 1 121 ? -0.211 5.435 9.096 1.00 94.94 121 PHE A N 1
ATOM 975 C CA . PHE A 1 121 ? -0.274 6.418 8.022 1.00 94.94 121 PHE A CA 1
ATOM 976 C C . PHE A 1 121 ? -1.575 7.209 8.057 1.00 94.94 121 PHE A C 1
ATOM 978 O O . PHE A 1 121 ? -2.662 6.642 8.181 1.00 94.94 121 PHE A O 1
ATOM 985 N N . ASN A 1 122 ? -1.444 8.515 7.847 1.00 94.88 122 ASN A N 1
ATOM 986 C CA . ASN A 1 122 ? -2.568 9.401 7.580 1.00 94.88 122 ASN A CA 1
ATOM 987 C C . ASN A 1 122 ? -3.003 9.283 6.116 1.00 94.88 122 ASN A C 1
ATOM 989 O O . ASN A 1 122 ? -2.217 8.935 5.235 1.00 94.88 122 ASN A O 1
ATOM 993 N N . GLU A 1 123 ? -4.239 9.671 5.815 1.00 95.06 123 GLU A N 1
ATOM 994 C CA . GLU A 1 123 ? -4.784 9.564 4.456 1.00 95.06 123 GLU A CA 1
ATOM 995 C C . GLU A 1 123 ? -3.974 10.370 3.413 1.00 95.06 123 GLU A C 1
ATOM 997 O O . GLU A 1 123 ? -3.790 9.940 2.272 1.00 95.06 123 GLU A O 1
ATOM 1002 N N . ARG A 1 124 ? -3.419 11.526 3.811 1.00 96.06 124 ARG A N 1
ATOM 1003 C CA . ARG A 1 124 ? -2.519 12.330 2.961 1.00 96.06 124 ARG A CA 1
ATOM 1004 C C . ARG A 1 124 ? -1.220 11.586 2.632 1.00 96.06 124 ARG A C 1
ATOM 1006 O O . ARG A 1 124 ? -0.740 11.658 1.500 1.00 96.06 124 ARG A O 1
ATOM 1013 N N . GLU A 1 125 ? -0.666 10.869 3.605 1.00 95.88 125 GLU A N 1
ATOM 1014 C CA . GLU A 1 125 ? 0.566 10.089 3.451 1.00 95.88 125 GLU A CA 1
ATOM 1015 C C . GLU A 1 125 ? 0.313 8.863 2.567 1.00 95.88 125 GLU A C 1
ATOM 1017 O O . GLU A 1 125 ? 1.082 8.602 1.642 1.00 95.88 125 GLU A O 1
ATOM 1022 N N . GLU A 1 126 ? -0.814 8.168 2.764 1.00 96.19 126 GLU A N 1
ATOM 1023 C CA . GLU A 1 126 ? -1.243 7.058 1.904 1.00 96.19 126 GLU A CA 1
ATOM 1024 C C . GLU A 1 126 ? -1.391 7.502 0.436 1.00 96.19 126 GLU A C 1
ATOM 1026 O O . GLU A 1 126 ? -0.844 6.869 -0.475 1.00 96.19 126 GLU A O 1
ATOM 1031 N N . ARG A 1 127 ? -2.042 8.651 0.192 1.00 96.06 127 ARG A N 1
ATOM 1032 C CA . ARG A 1 127 ? -2.159 9.248 -1.150 1.00 96.06 127 ARG A CA 1
ATOM 1033 C C . ARG A 1 127 ? -0.801 9.571 -1.767 1.00 96.06 127 ARG A C 1
ATOM 1035 O O . ARG A 1 127 ? -0.610 9.367 -2.969 1.00 96.06 127 ARG A O 1
ATOM 1042 N N . TRP A 1 128 ? 0.152 10.054 -0.973 1.00 96.38 128 TRP A N 1
ATOM 1043 C CA . TRP A 1 128 ? 1.511 10.288 -1.453 1.00 96.38 128 TRP A CA 1
ATOM 1044 C C . TRP A 1 128 ? 2.198 8.976 -1.852 1.00 96.38 128 TRP A C 1
ATOM 1046 O O . TRP A 1 128 ? 2.763 8.907 -2.943 1.00 96.38 128 TRP A O 1
ATOM 1056 N N . ILE A 1 129 ? 2.077 7.913 -1.049 1.00 95.56 129 ILE A N 1
ATOM 1057 C CA . ILE A 1 129 ? 2.623 6.581 -1.368 1.00 95.56 129 ILE A CA 1
ATOM 1058 C C . ILE A 1 129 ? 2.043 6.062 -2.695 1.00 95.56 129 ILE A C 1
ATOM 1060 O O . ILE A 1 129 ? 2.786 5.610 -3.574 1.00 95.56 129 ILE A O 1
ATOM 1064 N N . ALA A 1 130 ? 0.725 6.176 -2.880 1.00 94.75 130 ALA A N 1
ATOM 1065 C CA . ALA A 1 130 ? 0.054 5.789 -4.120 1.00 94.75 130 ALA A CA 1
ATOM 1066 C C . ALA A 1 130 ? 0.537 6.616 -5.329 1.00 94.75 130 ALA A C 1
ATOM 1068 O O . ALA A 1 130 ? 0.744 6.076 -6.419 1.00 94.75 130 ALA A O 1
ATOM 1069 N N . ARG A 1 131 ? 0.789 7.918 -5.146 1.00 94.62 131 ARG A N 1
ATOM 1070 C CA . ARG A 1 131 ? 1.354 8.785 -6.191 1.00 94.62 131 ARG A CA 1
ATOM 1071 C C . ARG A 1 131 ? 2.781 8.381 -6.559 1.00 94.62 131 ARG A C 1
ATOM 1073 O O . ARG A 1 131 ? 3.095 8.301 -7.745 1.00 94.62 131 ARG A O 1
ATOM 1080 N N . GLN A 1 132 ? 3.625 8.077 -5.573 1.00 93.94 132 GLN A N 1
ATOM 1081 C CA . GLN A 1 132 ? 4.996 7.620 -5.817 1.00 93.94 132 GLN A CA 1
ATOM 1082 C C . GLN A 1 132 ? 5.027 6.329 -6.643 1.00 93.94 132 GLN A C 1
ATOM 1084 O O . GLN A 1 132 ? 5.896 6.164 -7.501 1.00 93.94 132 GLN A O 1
ATOM 1089 N N . ARG A 1 133 ? 4.050 5.435 -6.438 1.00 92.06 133 ARG A N 1
ATOM 1090 C CA . ARG A 1 133 ? 3.888 4.233 -7.266 1.00 92.06 133 ARG A CA 1
ATOM 1091 C C . ARG A 1 133 ? 3.513 4.527 -8.702 1.00 92.06 133 ARG A C 1
ATOM 1093 O O . ARG A 1 133 ? 4.047 3.872 -9.591 1.00 92.06 133 ARG A O 1
ATOM 1100 N N . ARG A 1 134 ? 2.619 5.490 -8.921 1.00 91.56 134 ARG A N 1
ATOM 1101 C CA . ARG A 1 134 ? 2.200 5.891 -10.266 1.00 91.56 134 ARG A CA 1
ATOM 1102 C C . ARG A 1 134 ? 3.379 6.417 -11.086 1.00 91.56 134 ARG A C 1
ATOM 1104 O O . ARG A 1 134 ? 3.495 6.070 -12.251 1.00 91.56 134 ARG A O 1
ATOM 1111 N N . ILE A 1 135 ? 4.259 7.204 -10.462 1.00 92.12 135 ILE A N 1
ATOM 1112 C CA . ILE A 1 135 ? 5.475 7.727 -11.105 1.00 92.12 135 ILE A CA 1
ATOM 1113 C C . ILE A 1 135 ? 6.471 6.588 -11.367 1.00 92.12 135 ILE A C 1
ATOM 1115 O O . ILE A 1 135 ? 6.996 6.460 -12.464 1.00 92.12 135 ILE A O 1
ATOM 1119 N N . ASN A 1 136 ? 6.715 5.734 -10.366 1.00 91.19 136 ASN A N 1
ATOM 1120 C CA . ASN A 1 136 ? 7.730 4.682 -10.428 1.00 91.19 136 ASN A CA 1
ATOM 1121 C C . ASN A 1 136 ? 7.169 3.309 -10.026 1.00 91.19 136 ASN A C 1
ATOM 1123 O O . ASN A 1 136 ? 7.340 2.841 -8.891 1.00 91.19 136 ASN A O 1
ATOM 1127 N N . THR A 1 137 ? 6.563 2.613 -10.988 1.00 90.44 137 THR A N 1
ATOM 1128 C CA . THR A 1 137 ? 5.878 1.318 -10.790 1.00 90.44 137 THR A CA 1
ATOM 1129 C C . THR A 1 137 ? 6.803 0.173 -10.353 1.00 90.44 137 THR A C 1
ATOM 1131 O O . THR A 1 137 ? 6.362 -0.739 -9.651 1.00 90.44 137 THR A O 1
ATOM 1134 N N . ARG A 1 138 ? 8.100 0.240 -10.694 1.00 91.12 138 ARG A N 1
ATOM 1135 C CA . ARG A 1 138 ? 9.132 -0.778 -10.395 1.00 91.12 138 ARG A CA 1
ATOM 1136 C C . ARG A 1 138 ? 9.742 -0.708 -8.995 1.00 91.12 138 ARG A C 1
ATOM 1138 O O . ARG A 1 138 ? 10.497 -1.598 -8.619 1.00 91.12 138 ARG A O 1
ATOM 1145 N N . THR A 1 139 ? 9.483 0.340 -8.212 1.00 90.88 139 THR A N 1
ATOM 1146 C CA . THR A 1 139 ? 10.175 0.481 -6.916 1.00 90.88 139 THR A CA 1
ATOM 1147 C C . THR A 1 139 ? 9.807 -0.678 -5.960 1.00 90.88 139 THR A C 1
ATOM 1149 O O . THR A 1 139 ? 8.683 -1.170 -5.975 1.00 90.88 139 THR A O 1
ATOM 1152 N N . SER A 1 140 ? 10.698 -1.179 -5.107 1.00 91.50 140 SER A N 1
ATOM 1153 C CA . SER A 1 140 ? 10.308 -2.236 -4.149 1.00 91.50 140 SER A CA 1
ATOM 1154 C C . SER A 1 140 ?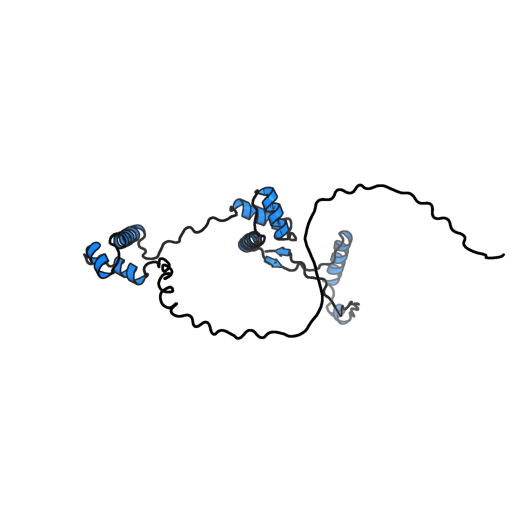 9.551 -1.641 -2.955 1.00 91.50 140 SER A C 1
ATOM 1156 O O . SER A 1 140 ? 9.606 -0.429 -2.729 1.00 91.50 140 SER A O 1
ATOM 1158 N N . ALA A 1 141 ? 8.829 -2.463 -2.186 1.00 92.75 141 ALA A N 1
ATOM 1159 C CA . ALA A 1 141 ? 8.192 -2.000 -0.948 1.00 92.75 141 ALA A CA 1
ATOM 1160 C C . ALA A 1 141 ? 9.237 -1.468 0.050 1.00 92.75 141 ALA A C 1
ATOM 1162 O O . ALA A 1 141 ? 9.033 -0.409 0.626 1.00 92.75 141 ALA A O 1
ATOM 1163 N N . VAL A 1 142 ? 10.397 -2.128 0.147 1.00 94.06 142 VAL A N 1
ATOM 1164 C CA . VAL A 1 142 ? 11.537 -1.706 0.983 1.00 94.06 142 VAL A CA 1
ATOM 1165 C C . VAL A 1 142 ? 12.091 -0.347 0.547 1.00 94.06 142 VAL A C 1
ATOM 1167 O O . VAL A 1 142 ? 12.274 0.548 1.358 1.00 94.06 142 VAL A O 1
ATOM 1170 N N . LYS A 1 143 ? 12.285 -0.115 -0.756 1.00 94.56 143 LYS A N 1
ATOM 1171 C CA . LYS A 1 143 ? 12.710 1.216 -1.226 1.00 94.56 143 LYS A CA 1
ATOM 1172 C C . LYS A 1 143 ? 11.667 2.290 -0.904 1.00 94.56 143 LYS A C 1
ATOM 1174 O O . LYS A 1 143 ? 12.018 3.444 -0.686 1.00 94.56 143 LYS A O 1
ATOM 1179 N N . MET A 1 144 ? 10.385 1.925 -0.866 1.00 94.75 144 MET A N 1
ATOM 1180 C CA . MET A 1 144 ? 9.324 2.852 -0.485 1.00 94.75 144 MET A CA 1
ATOM 1181 C C . MET A 1 144 ? 9.330 3.159 1.016 1.00 94.75 144 MET A C 1
ATOM 1183 O O . MET A 1 144 ? 9.099 4.309 1.366 1.00 94.75 144 MET A O 1
ATOM 1187 N N . THR A 1 145 ? 9.647 2.201 1.896 1.00 96.00 145 THR A N 1
ATOM 1188 C CA . THR A 1 145 ? 9.770 2.487 3.338 1.00 96.00 145 THR A CA 1
ATOM 1189 C C . THR A 1 145 ? 10.881 3.491 3.614 1.00 96.00 145 THR A C 1
ATOM 1191 O O . THR A 1 145 ? 10.670 4.415 4.391 1.00 96.00 145 THR A O 1
ATOM 1194 N N . LEU A 1 146 ? 12.015 3.388 2.913 1.00 95.81 146 LEU A N 1
ATOM 1195 C CA . LEU A 1 146 ? 13.102 4.369 3.002 1.00 95.81 146 LEU A CA 1
ATOM 1196 C C . LEU A 1 146 ? 12.647 5.769 2.568 1.00 95.81 146 LEU A C 1
ATOM 1198 O O . LEU A 1 146 ? 12.918 6.751 3.255 1.00 95.81 146 LEU A O 1
ATOM 1202 N N . LYS A 1 147 ? 11.879 5.864 1.476 1.00 94.56 147 LYS A N 1
ATOM 1203 C CA . LYS A 1 147 ? 11.281 7.134 1.036 1.00 94.56 147 LYS A CA 1
ATOM 1204 C C . LYS A 1 147 ? 10.286 7.690 2.059 1.00 94.56 147 LYS A C 1
ATOM 1206 O O . LYS A 1 147 ? 10.284 8.892 2.308 1.00 94.56 147 LYS A O 1
ATOM 1211 N N . CYS A 1 148 ? 9.467 6.832 2.668 1.00 94.94 148 CYS A N 1
ATOM 1212 C CA . CYS A 1 148 ? 8.554 7.229 3.738 1.00 94.94 148 CYS A CA 1
ATOM 1213 C C . CYS A 1 148 ? 9.315 7.727 4.972 1.00 94.94 148 CYS A C 1
ATOM 1215 O O . CYS A 1 148 ? 8.941 8.758 5.521 1.00 94.94 148 CYS A O 1
ATOM 1217 N N . LYS A 1 149 ? 10.403 7.055 5.366 1.00 95.81 149 LYS A N 1
ATOM 1218 C CA . LYS A 1 149 ? 11.274 7.494 6.463 1.00 95.81 149 LYS A CA 1
ATOM 1219 C C . LYS A 1 149 ? 11.860 8.872 6.170 1.00 95.81 149 LYS A C 1
ATOM 1221 O O . LYS A 1 149 ? 11.763 9.757 7.006 1.00 95.81 149 LYS A O 1
ATOM 1226 N N . SER A 1 150 ? 12.390 9.078 4.966 1.00 95.62 150 SER A N 1
ATOM 1227 C CA . SER A 1 150 ? 13.005 10.353 4.582 1.00 95.62 150 SER A CA 1
ATOM 1228 C C . SER A 1 150 ? 12.004 11.511 4.489 1.00 95.62 150 SER A C 1
ATOM 1230 O O . SER A 1 150 ? 12.382 12.652 4.716 1.00 95.62 150 SER A O 1
ATOM 1232 N N . ARG A 1 151 ? 10.739 11.242 4.132 1.00 94.94 151 ARG A N 1
ATOM 1233 C CA . ARG A 1 151 ? 9.711 12.281 3.952 1.00 94.94 151 ARG A CA 1
ATOM 1234 C C . ARG A 1 151 ? 8.897 12.566 5.213 1.00 94.94 151 ARG A C 1
ATOM 1236 O O . ARG A 1 151 ? 8.533 13.714 5.434 1.00 94.94 151 ARG A O 1
ATOM 1243 N N . PHE A 1 152 ? 8.554 11.528 5.973 1.00 94.56 152 PHE A N 1
ATOM 1244 C CA . PHE A 1 152 ? 7.630 11.604 7.110 1.00 94.56 152 PHE A CA 1
ATOM 1245 C C . PHE A 1 152 ? 8.305 11.329 8.459 1.00 94.56 152 PHE A C 1
ATOM 1247 O O . PHE A 1 152 ? 7.642 11.416 9.484 1.00 94.56 152 PHE A O 1
ATOM 1254 N N . GLY A 1 153 ? 9.576 10.913 8.481 1.00 94.50 153 GLY A N 1
ATOM 1255 C CA . GLY A 1 153 ? 10.276 10.528 9.714 1.00 94.50 153 GLY A CA 1
ATOM 1256 C C . GLY A 1 153 ? 9.805 9.202 10.326 1.00 94.50 153 GLY A C 1
ATOM 1257 O O . GLY A 1 153 ? 10.264 8.823 11.397 1.00 94.50 153 GLY A O 1
ATOM 1258 N N . LYS A 1 154 ? 8.903 8.465 9.664 1.00 92.69 154 LYS A N 1
ATOM 1259 C CA . LYS A 1 154 ? 8.296 7.240 10.207 1.00 92.69 154 LYS A CA 1
ATOM 1260 C C . LYS A 1 154 ? 9.072 5.992 9.796 1.00 92.69 154 LYS A C 1
ATOM 1262 O O . LYS A 1 154 ? 9.268 5.739 8.604 1.00 92.69 154 LYS A O 1
ATOM 1267 N N . TYR A 1 155 ? 9.450 5.172 10.775 1.00 94.31 155 TYR A N 1
ATOM 1268 C CA . TYR A 1 155 ? 9.966 3.830 10.521 1.00 94.31 155 TYR A CA 1
ATOM 1269 C C . TYR A 1 155 ? 8.801 2.854 10.352 1.00 94.31 155 TYR A C 1
ATOM 1271 O O . TYR A 1 155 ? 7.950 2.726 11.227 1.00 94.31 155 TYR A O 1
ATOM 1279 N N . VAL A 1 156 ? 8.736 2.190 9.200 1.00 94.62 156 VAL A N 1
ATOM 1280 C CA . VAL A 1 156 ? 7.598 1.343 8.835 1.00 94.62 156 VAL A CA 1
ATOM 1281 C C . VAL A 1 156 ? 8.057 0.009 8.274 1.00 94.62 156 VAL A C 1
ATOM 1283 O O . VAL A 1 156 ? 9.013 -0.064 7.500 1.00 94.62 156 VAL A O 1
ATOM 1286 N N . ASN A 1 157 ? 7.321 -1.048 8.616 1.00 95.62 157 ASN A N 1
ATOM 1287 C CA . ASN A 1 157 ? 7.503 -2.355 8.003 1.00 95.62 157 ASN A CA 1
ATOM 1288 C C . ASN A 1 157 ? 7.113 -2.278 6.507 1.00 95.62 157 ASN A C 1
ATOM 1290 O O . ASN A 1 157 ? 6.071 -1.696 6.172 1.00 95.62 157 ASN A O 1
ATOM 1294 N N . PRO A 1 158 ? 7.902 -2.870 5.589 1.00 95.69 158 PRO A N 1
ATOM 1295 C CA . PRO A 1 158 ? 7.530 -3.003 4.182 1.00 95.69 158 PRO A CA 1
ATOM 1296 C C . PRO A 1 158 ? 6.121 -3.561 3.945 1.00 95.69 158 PRO A C 1
ATOM 1298 O O . PRO A 1 158 ? 5.474 -3.162 2.975 1.00 95.69 158 PRO A O 1
ATOM 1301 N N . GLU A 1 159 ? 5.620 -4.441 4.813 1.00 96.25 159 GLU A N 1
ATOM 1302 C CA . GLU A 1 159 ? 4.269 -4.997 4.691 1.00 96.25 159 GLU A CA 1
ATOM 1303 C C . GLU A 1 159 ? 3.178 -3.941 4.915 1.00 96.25 159 GLU A C 1
ATOM 1305 O O . GLU A 1 159 ? 2.193 -3.916 4.178 1.00 96.25 159 GLU A O 1
ATOM 1310 N N . THR A 1 160 ? 3.386 -2.985 5.826 1.00 95.56 160 THR A N 1
ATOM 1311 C CA . THR A 1 160 ? 2.467 -1.852 6.030 1.00 95.56 160 THR A CA 1
ATOM 1312 C C . THR A 1 160 ? 2.314 -1.041 4.746 1.00 95.56 160 THR A C 1
ATOM 1314 O O . THR A 1 160 ? 1.202 -0.690 4.354 1.00 95.56 160 THR A O 1
ATOM 1317 N N . VAL A 1 161 ? 3.418 -0.806 4.030 1.00 95.56 161 VAL A N 1
ATOM 1318 C CA . VAL A 1 161 ? 3.376 -0.128 2.729 1.00 95.56 161 VAL A CA 1
ATOM 1319 C C . VAL A 1 161 ? 2.617 -0.966 1.701 1.00 95.56 161 VAL A C 1
ATOM 1321 O O . VAL A 1 161 ? 1.788 -0.421 0.976 1.00 95.56 161 VAL A O 1
ATOM 1324 N N . LYS A 1 162 ? 2.832 -2.288 1.641 1.00 95.62 162 LYS A N 1
ATOM 1325 C CA . LYS A 1 162 ? 2.062 -3.159 0.733 1.00 95.62 162 LYS A CA 1
ATOM 1326 C C . LYS A 1 162 ? 0.565 -3.130 1.045 1.00 95.62 162 LYS A C 1
ATOM 1328 O O . LYS A 1 162 ? -0.229 -3.094 0.110 1.00 95.62 162 LYS A O 1
ATOM 1333 N N . ASN A 1 163 ? 0.174 -3.097 2.316 1.00 95.88 163 ASN A N 1
ATOM 1334 C CA . ASN A 1 163 ? -1.230 -3.011 2.724 1.00 95.88 163 ASN A CA 1
ATOM 1335 C C . ASN A 1 163 ? -1.879 -1.702 2.262 1.00 95.88 163 ASN A C 1
ATOM 1337 O O . ASN A 1 163 ? -2.967 -1.734 1.687 1.00 95.88 163 ASN A O 1
ATOM 1341 N N . VAL A 1 164 ? -1.176 -0.572 2.397 1.00 95.56 164 VAL A N 1
ATOM 1342 C CA . VAL A 1 164 ? -1.618 0.714 1.831 1.00 95.56 164 VAL A CA 1
ATOM 1343 C C . VAL A 1 164 ? -1.776 0.618 0.309 1.00 95.56 164 VAL A C 1
ATOM 1345 O O . VAL A 1 164 ? -2.779 1.061 -0.248 1.00 95.56 164 VAL A O 1
ATOM 1348 N N . LEU A 1 165 ? -0.833 -0.018 -0.390 1.00 95.12 165 LEU A N 1
ATOM 1349 C CA . LEU A 1 165 ? -0.925 -0.202 -1.842 1.00 95.12 165 LEU A CA 1
ATOM 1350 C C . LEU A 1 165 ? -2.112 -1.078 -2.258 1.00 95.12 165 LEU A C 1
ATOM 1352 O O . LEU A 1 165 ? -2.840 -0.710 -3.181 1.00 95.12 165 LEU A O 1
ATOM 1356 N N . ARG A 1 166 ? -2.350 -2.188 -1.553 1.00 95.38 166 ARG A N 1
ATOM 1357 C CA . ARG A 1 166 ? -3.503 -3.072 -1.779 1.00 95.38 166 ARG A CA 1
ATOM 1358 C C . ARG A 1 166 ? -4.825 -2.334 -1.549 1.00 95.38 166 ARG A C 1
ATOM 1360 O O . ARG A 1 166 ? -5.729 -2.472 -2.369 1.00 95.38 166 ARG A O 1
ATOM 1367 N N . LYS A 1 167 ? -4.911 -1.492 -0.510 1.00 95.12 167 LYS A N 1
ATOM 1368 C CA . LYS A 1 167 ? -6.067 -0.612 -0.246 1.00 95.12 167 LYS A CA 1
ATOM 1369 C C . LYS A 1 167 ? -6.350 0.324 -1.429 1.00 95.12 167 LYS A C 1
ATOM 1371 O O . LYS A 1 167 ? -7.500 0.502 -1.815 1.00 95.12 167 LYS A O 1
ATOM 1376 N N . HIS A 1 168 ? -5.305 0.846 -2.071 1.00 94.69 168 HIS A N 1
ATOM 1377 C CA . HIS A 1 168 ? -5.407 1.646 -3.300 1.00 94.69 168 HIS A CA 1
ATOM 1378 C C . HIS A 1 168 ? -5.532 0.818 -4.595 1.00 94.69 168 HIS A C 1
ATOM 1380 O O . HIS A 1 168 ? -5.353 1.360 -5.687 1.00 94.69 168 HIS A O 1
ATOM 1386 N N . LYS A 1 169 ? -5.867 -0.475 -4.498 1.00 95.38 169 LYS A N 1
ATOM 1387 C CA . LYS A 1 169 ? -6.040 -1.414 -5.621 1.00 95.38 169 LYS A CA 1
ATOM 1388 C C . LYS A 1 169 ? -4.765 -1.695 -6.429 1.00 95.38 169 LYS A C 1
ATOM 1390 O O . LYS A 1 169 ? -4.856 -2.237 -7.521 1.00 95.38 169 LYS A O 1
ATOM 1395 N N . TYR A 1 170 ? -3.575 -1.398 -5.904 1.00 94.62 170 TYR A N 1
ATOM 1396 C CA . TYR A 1 170 ? -2.325 -1.822 -6.537 1.00 94.62 170 TYR A CA 1
ATOM 1397 C C . TYR A 1 170 ? -1.989 -3.265 -6.168 1.00 94.62 170 TYR A C 1
ATOM 1399 O O . TYR A 1 170 ? -2.002 -3.656 -4.998 1.00 94.62 170 TYR A O 1
ATOM 1407 N N . ARG A 1 171 ? -1.608 -4.052 -7.172 1.00 93.56 171 ARG A N 1
ATOM 1408 C CA . ARG A 1 171 ? -1.163 -5.437 -7.025 1.00 93.56 171 ARG A CA 1
ATOM 1409 C C . ARG A 1 171 ? 0.180 -5.645 -7.722 1.00 93.56 171 ARG A C 1
ATOM 1411 O O . ARG A 1 171 ? 0.517 -4.949 -8.679 1.00 93.56 171 ARG A O 1
ATOM 1418 N N . GLY A 1 172 ? 0.949 -6.616 -7.235 1.00 92.06 172 GLY A N 1
ATOM 1419 C CA . GLY A 1 172 ? 2.147 -7.088 -7.926 1.00 92.06 172 GLY A CA 1
ATOM 1420 C C . GLY A 1 172 ? 1.761 -7.846 -9.197 1.00 92.06 172 GLY A C 1
ATOM 1421 O O . GLY A 1 172 ? 0.876 -8.705 -9.166 1.00 92.06 172 GLY A O 1
ATOM 1422 N N . ARG A 1 173 ? 2.390 -7.500 -10.319 1.00 91.44 173 ARG A N 1
ATOM 1423 C CA . ARG A 1 173 ? 2.209 -8.121 -11.637 1.00 91.44 173 ARG A CA 1
ATOM 1424 C C . ARG A 1 173 ? 3.561 -8.269 -12.318 1.00 91.44 173 ARG A C 1
ATOM 1426 O O . ARG A 1 173 ? 4.420 -7.410 -12.146 1.00 91.44 173 ARG A O 1
ATOM 1433 N N . VAL A 1 174 ? 3.738 -9.305 -13.125 1.00 90.50 174 VAL A N 1
ATOM 1434 C CA . VAL A 1 174 ? 4.913 -9.413 -13.997 1.00 90.50 174 VAL A CA 1
ATOM 1435 C C . VAL A 1 174 ? 4.686 -8.484 -15.199 1.00 90.50 174 VAL A C 1
ATOM 1437 O O . VAL A 1 174 ? 3.626 -8.567 -15.821 1.00 90.50 174 VAL A O 1
ATOM 1440 N N . PRO A 1 175 ? 5.600 -7.547 -15.512 1.00 89.31 175 PRO A N 1
ATOM 1441 C CA . PRO A 1 175 ? 5.482 -6.733 -16.710 1.00 89.31 175 PRO A CA 1
ATOM 1442 C C . PRO A 1 175 ? 5.734 -7.601 -17.946 1.00 89.31 175 PRO A C 1
ATOM 1444 O O . PRO A 1 175 ? 6.616 -8.460 -17.938 1.00 89.31 175 PRO A O 1
ATOM 1447 N N . GLN A 1 176 ? 5.002 -7.336 -19.025 1.00 87.88 176 GLN A N 1
ATOM 1448 C CA . GLN A 1 176 ? 5.280 -7.953 -20.317 1.00 87.88 176 GLN A CA 1
ATOM 1449 C C . GLN A 1 176 ? 6.649 -7.488 -20.834 1.00 87.88 176 GLN A C 1
ATOM 1451 O O . GLN A 1 176 ? 6.985 -6.300 -20.746 1.00 87.88 176 GLN A O 1
ATOM 1456 N N . ARG A 1 177 ? 7.452 -8.434 -21.331 1.00 85.62 177 ARG A N 1
ATOM 1457 C CA . ARG A 1 177 ? 8.724 -8.147 -21.999 1.00 85.62 177 ARG A CA 1
ATOM 1458 C C . ARG A 1 177 ? 8.402 -7.719 -23.427 1.00 85.62 177 ARG A C 1
ATOM 1460 O O . ARG A 1 177 ? 8.008 -8.552 -24.232 1.00 85.62 177 ARG A O 1
ATOM 1467 N N . ASN A 1 178 ? 8.557 -6.432 -23.719 1.00 85.56 178 ASN A N 1
ATOM 1468 C CA . ASN A 1 178 ? 8.388 -5.913 -25.072 1.00 85.56 178 ASN A CA 1
ATOM 1469 C C . ASN A 1 178 ? 9.766 -5.572 -25.646 1.00 85.56 178 ASN A C 1
ATOM 1471 O O . ASN A 1 178 ? 10.557 -4.940 -24.934 1.00 85.56 178 ASN A O 1
ATOM 1475 N N . PRO A 1 179 ? 10.060 -5.948 -26.904 1.00 89.19 179 PRO A N 1
ATOM 1476 C CA . PRO A 1 179 ? 11.276 -5.500 -27.565 1.00 89.19 179 PRO A CA 1
ATOM 1477 C C . PRO A 1 179 ? 11.267 -3.973 -27.666 1.00 89.19 179 PRO A C 1
ATOM 1479 O O . PRO A 1 179 ? 10.221 -3.345 -27.862 1.00 89.19 179 PRO A O 1
ATOM 1482 N N . TYR A 1 180 ? 12.438 -3.363 -27.512 1.00 92.50 180 TYR A N 1
ATOM 1483 C CA . TYR A 1 180 ? 12.568 -1.920 -27.653 1.00 92.50 180 TYR A CA 1
ATOM 1484 C C . TYR A 1 180 ? 12.390 -1.523 -29.123 1.00 92.50 180 TYR A C 1
ATOM 1486 O O . TYR A 1 180 ? 13.145 -1.960 -29.987 1.00 92.50 180 TYR A O 1
ATOM 1494 N N . ILE A 1 181 ? 11.394 -0.682 -29.410 1.00 94.31 181 ILE A N 1
ATOM 1495 C CA . ILE A 1 181 ? 11.169 -0.130 -30.750 1.00 94.31 181 ILE A CA 1
ATOM 1496 C C . ILE A 1 181 ? 11.696 1.305 -30.770 1.00 94.31 181 ILE A C 1
ATOM 1498 O O . ILE A 1 181 ? 11.134 2.196 -30.112 1.00 94.31 181 ILE A O 1
ATOM 1502 N N . SER A 1 182 ? 12.768 1.515 -31.539 1.00 96.00 182 SER A N 1
ATOM 1503 C CA . SER A 1 182 ? 13.366 2.833 -31.757 1.00 96.00 182 SER A CA 1
ATOM 1504 C C . SER A 1 182 ? 12.342 3.808 -32.350 1.00 96.00 182 SER A C 1
ATOM 1506 O O . SER A 1 182 ? 11.364 3.405 -32.983 1.00 96.00 182 SER A O 1
ATOM 1508 N N . LYS A 1 183 ? 12.551 5.114 -32.149 1.00 96.69 183 LYS A N 1
ATOM 1509 C CA . LYS A 1 183 ? 11.654 6.139 -32.709 1.00 96.69 183 LYS A CA 1
ATOM 1510 C C . LYS A 1 183 ? 11.593 6.068 -34.242 1.00 96.69 183 LYS A C 1
ATOM 1512 O O . LYS A 1 183 ? 10.505 6.221 -34.782 1.00 96.69 183 LYS A O 1
ATOM 1517 N N . ALA A 1 184 ? 12.716 5.765 -34.897 1.00 95.75 184 ALA A N 1
ATOM 1518 C CA . ALA A 1 184 ? 12.813 5.608 -36.349 1.00 95.75 184 ALA A CA 1
ATOM 1519 C C . ALA A 1 184 ? 12.101 4.345 -36.872 1.00 95.75 184 ALA A C 1
ATOM 1521 O O . ALA A 1 184 ? 11.458 4.392 -37.915 1.00 95.75 184 ALA A O 1
ATOM 1522 N N . ASN A 1 185 ? 12.128 3.233 -36.126 1.00 96.25 185 ASN A N 1
ATOM 1523 C CA . ASN A 1 185 ? 11.520 1.977 -36.585 1.00 96.25 185 ASN A CA 1
ATOM 1524 C C . ASN A 1 185 ? 9.995 1.954 -36.406 1.00 96.25 185 ASN A C 1
ATOM 1526 O O . ASN A 1 185 ? 9.316 1.166 -37.059 1.00 96.25 185 ASN A O 1
ATOM 1530 N N . ARG A 1 186 ? 9.428 2.793 -35.526 1.00 96.44 186 ARG A N 1
ATOM 1531 C CA . ARG A 1 186 ? 7.967 2.884 -35.331 1.00 96.44 186 ARG A CA 1
ATOM 1532 C C . ARG A 1 186 ? 7.203 3.203 -36.623 1.00 96.44 186 ARG A C 1
ATOM 1534 O O . ARG A 1 186 ? 6.296 2.431 -36.928 1.00 96.44 186 ARG A O 1
ATOM 1541 N N . PRO A 1 187 ? 7.525 4.276 -37.377 1.00 97.12 187 PRO A N 1
ATOM 1542 C CA . PRO A 1 187 ? 6.821 4.577 -38.619 1.00 97.12 187 PRO A CA 1
ATOM 1543 C C . PRO A 1 187 ? 7.030 3.490 -39.674 1.00 97.12 187 PRO A C 1
ATOM 1545 O O . PRO A 1 187 ? 6.056 3.101 -40.303 1.00 97.12 187 PRO A O 1
ATOM 1548 N N . ALA A 1 188 ? 8.238 2.929 -39.807 1.00 96.06 188 ALA A N 1
ATOM 1549 C CA . ALA A 1 188 ? 8.507 1.846 -40.756 1.00 96.06 188 ALA A CA 1
ATOM 1550 C C . ALA A 1 188 ? 7.658 0.597 -40.467 1.00 96.06 188 ALA A C 1
ATOM 1552 O O . ALA A 1 188 ? 7.013 0.059 -41.361 1.00 96.06 188 ALA A O 1
ATOM 1553 N N . ARG A 1 189 ? 7.575 0.177 -39.196 1.00 95.94 189 ARG A N 1
ATOM 1554 C CA . ARG A 1 189 ? 6.719 -0.947 -38.783 1.00 95.94 189 ARG A CA 1
ATOM 1555 C C . ARG A 1 189 ? 5.234 -0.658 -38.991 1.00 95.94 189 ARG A C 1
ATOM 1557 O O . ARG A 1 189 ? 4.496 -1.568 -39.347 1.00 95.94 189 ARG A O 1
ATOM 1564 N N . LEU A 1 190 ? 4.794 0.580 -38.757 1.00 95.88 190 LEU A N 1
ATOM 1565 C CA . LEU A 1 190 ? 3.403 0.977 -38.976 1.00 95.88 190 LEU A CA 1
ATOM 1566 C C . LEU A 1 190 ? 3.055 1.024 -40.469 1.00 95.88 190 LEU A C 1
ATOM 1568 O O . LEU A 1 190 ? 1.980 0.572 -40.844 1.00 95.88 190 LEU A O 1
ATOM 1572 N N . ALA A 1 191 ? 3.949 1.556 -41.304 1.00 95.62 191 ALA A N 1
ATOM 1573 C CA . ALA A 1 191 ? 3.796 1.580 -42.755 1.00 95.62 191 ALA A CA 1
ATOM 1574 C C . ALA A 1 191 ? 3.741 0.154 -43.308 1.00 95.62 191 ALA A C 1
ATOM 1576 O O . ALA A 1 191 ? 2.784 -0.177 -43.998 1.00 95.62 191 ALA A O 1
ATOM 1577 N N . PHE A 1 192 ? 4.682 -0.704 -42.896 1.00 92.88 192 PHE A N 1
ATOM 1578 C CA . PHE A 1 192 ? 4.655 -2.129 -43.210 1.00 92.88 192 PHE A CA 1
ATOM 1579 C C . PHE A 1 192 ? 3.320 -2.748 -42.791 1.00 92.88 192 PHE A C 1
ATOM 1581 O O . PHE A 1 192 ? 2.610 -3.262 -43.637 1.00 92.88 192 PHE A O 1
ATOM 1588 N N . ALA A 1 193 ? 2.893 -2.610 -41.532 1.00 93.44 193 ALA A N 1
ATOM 1589 C CA . ALA A 1 193 ? 1.609 -3.163 -41.100 1.00 93.44 193 ALA A CA 1
ATOM 1590 C C . ALA A 1 193 ? 0.445 -2.688 -41.990 1.00 93.44 193 ALA A C 1
ATOM 1592 O O . ALA A 1 193 ? -0.304 -3.515 -42.495 1.00 93.44 193 ALA A O 1
ATOM 1593 N N . LYS A 1 194 ? 0.337 -1.379 -42.260 1.00 93.94 194 LYS A N 1
ATOM 1594 C CA . LYS A 1 194 ? -0.716 -0.809 -43.117 1.00 93.94 194 LYS A CA 1
ATOM 1595 C C . LYS A 1 194 ? -0.703 -1.357 -44.547 1.00 93.94 194 LYS A C 1
ATOM 1597 O O . LYS A 1 194 ? -1.778 -1.602 -45.078 1.00 93.94 194 LYS A O 1
ATOM 1602 N N . MET A 1 195 ? 0.473 -1.571 -45.143 1.00 91.19 195 MET A N 1
ATOM 1603 C CA . MET A 1 195 ? 0.600 -2.134 -46.496 1.00 91.19 195 MET A CA 1
ATOM 1604 C C . MET A 1 195 ? 0.003 -3.541 -46.614 1.00 91.19 195 MET A C 1
ATOM 1606 O O . MET A 1 195 ? -0.488 -3.904 -47.678 1.00 91.19 195 MET A O 1
ATOM 1610 N N . TYR A 1 196 ? 0.046 -4.324 -45.534 1.00 86.25 196 TYR A N 1
ATOM 1611 C CA . TYR A 1 196 ? -0.417 -5.713 -45.525 1.00 86.25 196 TYR A CA 1
ATOM 1612 C C . TYR A 1 196 ? -1.825 -5.887 -44.922 1.00 86.25 196 TYR A C 1
ATOM 1614 O O . TYR A 1 196 ? -2.403 -6.956 -45.071 1.00 86.25 196 TYR A O 1
ATOM 1622 N N . VAL A 1 197 ? -2.428 -4.855 -44.304 1.00 88.12 197 VAL A N 1
ATOM 1623 C CA . VAL A 1 197 ? -3.832 -4.912 -43.822 1.00 88.12 197 VAL A CA 1
ATOM 1624 C C . VAL A 1 197 ? -4.823 -5.080 -44.979 1.00 88.12 197 VAL A C 1
ATOM 1626 O O . VAL A 1 197 ? -5.829 -5.762 -44.820 1.00 88.12 197 VAL A O 1
ATOM 1629 N N . SER A 1 198 ? -4.560 -4.460 -46.131 1.00 78.31 198 SER A N 1
ATOM 1630 C CA . SER A 1 198 ? -5.453 -4.486 -47.298 1.00 78.31 198 SER A CA 1
ATOM 1631 C C . SER A 1 198 ? -5.190 -5.646 -48.265 1.00 78.31 198 SER A C 1
ATOM 1633 O O . SER A 1 198 ? -5.796 -5.690 -49.334 1.00 78.31 198 SER A O 1
ATOM 1635 N N . GLN A 1 199 ? -4.257 -6.549 -47.952 1.00 77.94 199 GLN A N 1
ATOM 1636 C CA . GLN A 1 199 ? -3.920 -7.661 -48.842 1.00 77.94 199 GLN A CA 1
ATOM 1637 C C . GLN A 1 199 ? -4.948 -8.795 -48.762 1.00 77.94 199 GLN A C 1
ATOM 1639 O O . GLN A 1 199 ? -5.587 -9.015 -47.736 1.00 77.94 199 GLN A O 1
ATOM 1644 N N . GLN A 1 200 ? -5.106 -9.520 -49.873 1.00 75.81 200 GLN A N 1
ATOM 1645 C CA . GLN A 1 200 ? -6.017 -10.663 -49.962 1.00 75.81 200 GLN A CA 1
ATOM 1646 C C . GLN A 1 200 ? -5.520 -11.833 -49.105 1.00 75.81 200 GLN A C 1
ATOM 1648 O O . GLN A 1 200 ? -4.324 -12.117 -49.060 1.00 75.81 200 GLN A O 1
ATOM 1653 N N . THR A 1 201 ? -6.453 -12.575 -48.505 1.00 76.00 201 THR A N 1
ATOM 1654 C CA . THR A 1 201 ? -6.193 -13.722 -47.614 1.00 76.00 201 THR A CA 1
ATOM 1655 C C . THR A 1 201 ? -5.257 -14.772 -48.229 1.00 76.00 201 THR A C 1
ATOM 1657 O O . THR A 1 201 ? -4.418 -15.331 -47.527 1.00 76.00 201 THR A O 1
ATOM 1660 N N . LYS A 1 202 ? -5.318 -14.949 -49.559 1.00 79.38 202 LYS A N 1
ATOM 1661 C CA . LYS A 1 202 ? -4.479 -15.877 -50.341 1.00 79.38 202 LYS A CA 1
ATOM 1662 C C . LYS A 1 202 ? -2.972 -15.634 -50.200 1.00 79.38 202 LYS A C 1
ATOM 1664 O O . LYS A 1 202 ? -2.188 -16.563 -50.352 1.00 79.38 202 LYS A O 1
ATOM 1669 N N . PHE A 1 203 ? -2.543 -14.402 -49.909 1.00 80.50 203 PHE A N 1
ATOM 1670 C CA . PHE A 1 203 ? -1.125 -14.108 -49.671 1.00 80.50 203 PHE A CA 1
ATOM 1671 C C . PHE A 1 203 ? -0.607 -14.812 -48.408 1.00 80.50 203 PHE A C 1
ATOM 1673 O O . PHE A 1 203 ? 0.510 -15.322 -48.399 1.00 80.50 203 PHE A O 1
ATOM 1680 N N . GLY A 1 204 ? -1.433 -14.884 -47.359 1.00 78.88 204 GLY A N 1
ATOM 1681 C CA . GLY A 1 204 ? -1.079 -15.560 -46.111 1.00 78.88 204 GLY A CA 1
ATOM 1682 C C . GLY A 1 204 ? -1.022 -17.083 -46.238 1.00 78.88 204 GLY A C 1
ATOM 1683 O O . GLY A 1 204 ? -0.226 -17.708 -45.547 1.00 78.88 204 GLY A O 1
ATOM 1684 N N . GLU A 1 205 ? -1.813 -17.672 -47.139 1.00 85.25 205 GLU A N 1
ATOM 1685 C CA . GLU A 1 205 ? -1.867 -19.128 -47.361 1.00 85.25 205 GLU A CA 1
ATOM 1686 C C . GLU A 1 205 ? -0.560 -19.684 -47.947 1.00 85.25 205 GLU A C 1
ATOM 1688 O O . GLU A 1 205 ? -0.175 -20.808 -47.641 1.00 85.25 205 GLU A O 1
ATOM 1693 N N . ASN A 1 206 ? 0.156 -18.875 -48.732 1.00 86.06 206 ASN A N 1
ATOM 1694 C CA . ASN A 1 206 ? 1.407 -19.271 -49.385 1.00 86.06 206 ASN A CA 1
ATOM 1695 C C . ASN A 1 206 ? 2.664 -18.780 -48.647 1.00 86.06 206 ASN A C 1
ATOM 1697 O O . ASN A 1 206 ? 3.786 -19.054 -49.079 1.00 86.06 206 ASN A O 1
ATOM 1701 N N . ALA A 1 207 ? 2.507 -18.024 -47.559 1.00 85.88 207 ALA A N 1
ATOM 1702 C CA . ALA A 1 207 ? 3.630 -17.452 -46.831 1.00 85.88 207 ALA A CA 1
ATOM 1703 C C . ALA A 1 207 ? 4.241 -18.480 -45.866 1.00 85.88 207 ALA A C 1
ATOM 1705 O O . ALA A 1 207 ? 3.644 -18.831 -44.849 1.00 85.88 207 ALA A O 1
ATOM 1706 N N . ILE A 1 208 ? 5.471 -18.919 -46.144 1.00 90.00 208 ILE A N 1
ATOM 1707 C CA . ILE A 1 208 ? 6.265 -19.718 -45.203 1.00 90.00 208 ILE A CA 1
ATOM 1708 C C . ILE A 1 208 ? 7.065 -18.760 -44.317 1.00 90.00 208 ILE A C 1
ATOM 1710 O O . ILE A 1 208 ? 7.918 -18.015 -44.800 1.00 90.00 208 ILE A O 1
ATOM 1714 N N . LEU A 1 209 ? 6.793 -18.778 -43.013 1.00 88.44 209 LEU A N 1
ATOM 1715 C CA . LEU A 1 209 ? 7.552 -18.016 -42.024 1.00 88.44 209 LEU A CA 1
ATOM 1716 C C . LEU A 1 209 ? 8.601 -18.919 -41.378 1.00 88.44 209 LEU A C 1
ATOM 1718 O O . LEU A 1 209 ? 8.275 -19.979 -40.847 1.00 88.44 209 LEU A O 1
ATOM 1722 N N . VAL A 1 210 ? 9.855 -18.473 -41.403 1.00 93.25 210 VAL A N 1
ATOM 1723 C CA . VAL A 1 210 ? 10.980 -19.152 -40.755 1.00 93.25 210 VAL A CA 1
ATOM 1724 C C . VAL A 1 210 ? 11.477 -18.267 -39.618 1.00 93.25 210 VAL A C 1
ATOM 1726 O O . VAL A 1 210 ? 11.783 -17.094 -39.826 1.00 93.25 210 VAL A O 1
ATOM 1729 N N . GLU A 1 211 ? 11.553 -18.822 -38.412 1.00 92.75 211 GLU A N 1
ATOM 1730 C CA . GLU A 1 211 ? 12.129 -18.162 -37.240 1.00 92.75 211 GLU A CA 1
ATOM 1731 C C . GLU A 1 211 ? 13.086 -19.124 -36.535 1.00 92.75 211 GLU A C 1
ATOM 1733 O O . GLU A 1 211 ? 12.793 -20.308 -36.365 1.00 92.75 211 GLU A O 1
ATOM 1738 N N . GLU A 1 212 ? 14.215 -18.596 -36.073 1.00 91.25 212 GLU A N 1
ATOM 1739 C CA . GLU A 1 212 ? 15.123 -19.309 -35.185 1.00 91.25 212 GLU A CA 1
ATOM 1740 C C . GLU A 1 212 ? 14.836 -18.917 -33.735 1.00 91.25 212 GLU A C 1
ATOM 1742 O O . GLU A 1 212 ? 14.911 -17.744 -33.360 1.00 91.25 212 GLU A O 1
ATOM 1747 N N . SER A 1 213 ? 14.530 -19.903 -32.890 1.00 85.69 213 SER A N 1
ATOM 1748 C CA . SER A 1 213 ? 14.277 -19.677 -31.466 1.00 85.69 213 SER A CA 1
ATOM 1749 C C . SER A 1 213 ? 15.305 -20.396 -30.594 1.00 85.69 213 SER A C 1
ATOM 1751 O O . SER A 1 213 ? 15.644 -21.561 -30.796 1.00 85.69 213 SER A O 1
ATOM 1753 N N . LYS A 1 214 ? 15.820 -19.688 -29.582 1.00 86.00 214 LYS A N 1
ATOM 1754 C CA . LYS A 1 214 ? 16.763 -20.240 -28.601 1.00 86.00 214 LYS A CA 1
ATOM 1755 C C . LYS A 1 214 ? 16.007 -20.868 -27.430 1.00 86.00 214 LYS A C 1
ATOM 1757 O O . LYS A 1 214 ? 15.374 -20.149 -26.655 1.00 86.00 214 LYS A O 1
ATOM 1762 N N . TYR A 1 215 ? 16.153 -22.175 -27.228 1.00 83.25 215 TYR A N 1
ATOM 1763 C CA . TYR A 1 215 ? 15.617 -22.888 -26.065 1.00 83.25 215 TYR A CA 1
ATOM 1764 C C . TYR A 1 215 ? 16.655 -22.977 -24.934 1.00 83.25 215 TYR A C 1
ATOM 1766 O O . TYR A 1 215 ? 17.826 -23.286 -25.151 1.00 83.25 215 TYR A O 1
ATOM 1774 N N . LYS A 1 216 ? 16.236 -22.677 -23.699 1.00 84.81 216 LYS A N 1
ATOM 1775 C CA . LYS A 1 216 ? 17.060 -22.851 -22.490 1.00 84.81 216 LYS A CA 1
ATOM 1776 C C . LYS A 1 216 ? 16.628 -24.135 -21.785 1.00 84.81 216 LYS A C 1
ATOM 1778 O O . LYS A 1 216 ? 15.479 -24.229 -21.373 1.00 84.81 216 LYS A O 1
ATOM 1783 N N . ILE A 1 217 ? 17.547 -25.092 -21.643 1.00 87.81 217 ILE A N 1
ATOM 1784 C CA . ILE A 1 217 ? 17.288 -26.393 -20.995 1.00 87.81 217 ILE A CA 1
ATOM 1785 C C . ILE A 1 217 ? 17.293 -26.254 -19.462 1.00 87.81 217 ILE A C 1
ATOM 1787 O O . ILE A 1 217 ? 16.510 -26.904 -18.777 1.00 87.81 217 ILE A O 1
ATOM 1791 N N . PHE A 1 218 ? 18.113 -25.349 -18.916 1.00 86.12 218 PHE A N 1
ATOM 1792 C CA . PHE A 1 218 ? 18.219 -25.117 -17.474 1.00 86.12 218 PHE A CA 1
ATOM 1793 C C . PHE A 1 218 ? 18.210 -23.623 -17.126 1.00 86.12 218 PHE A C 1
ATOM 1795 O O . PHE A 1 218 ? 18.807 -22.800 -17.822 1.00 86.12 218 PHE A O 1
ATOM 1802 N N . GLY A 1 219 ? 17.561 -23.290 -16.006 1.00 83.12 219 GLY A N 1
ATOM 1803 C CA . GLY A 1 219 ? 17.486 -21.934 -15.458 1.00 83.12 219 GLY A CA 1
ATOM 1804 C C . GLY A 1 219 ? 16.393 -21.054 -16.079 1.00 83.12 219 GLY A C 1
ATOM 1805 O O . GLY A 1 219 ? 15.972 -21.231 -17.218 1.00 83.12 219 GLY A O 1
ATOM 1806 N N . SER A 1 220 ? 15.926 -20.068 -15.308 1.00 81.94 220 SER A N 1
ATOM 1807 C CA . SER A 1 220 ? 14.992 -19.041 -15.785 1.00 81.94 220 SER A CA 1
ATOM 1808 C C . SER A 1 220 ? 15.551 -17.652 -15.503 1.00 81.94 220 SER A C 1
ATOM 1810 O O . SER A 1 220 ? 16.200 -17.434 -14.483 1.00 81.94 220 SER A O 1
ATOM 1812 N N . ASP A 1 221 ? 15.251 -16.686 -16.369 1.00 78.00 221 ASP A N 1
ATOM 1813 C CA . ASP A 1 221 ? 15.771 -15.311 -16.280 1.00 78.00 221 ASP A CA 1
ATOM 1814 C C . ASP A 1 221 ? 15.180 -14.479 -15.120 1.00 78.00 221 ASP A C 1
ATOM 1816 O O . ASP A 1 221 ? 15.278 -13.253 -15.114 1.00 78.00 221 ASP A O 1
ATOM 1820 N N . GLY A 1 222 ? 14.518 -15.119 -14.154 1.00 81.31 222 GLY A N 1
ATOM 1821 C CA . GLY A 1 222 ? 13.857 -14.463 -13.034 1.00 81.31 222 GLY A CA 1
ATOM 1822 C C . GLY A 1 222 ? 12.614 -13.654 -13.430 1.00 81.31 222 GLY A C 1
ATOM 1823 O O . GLY A 1 222 ? 12.476 -13.098 -14.525 1.00 81.31 222 GLY A O 1
ATOM 1824 N N . LYS A 1 223 ? 11.661 -13.570 -12.496 1.00 82.12 223 LYS A N 1
ATOM 1825 C CA . LYS A 1 223 ? 10.456 -12.743 -12.640 1.00 82.12 223 LYS A CA 1
ATOM 1826 C C . LYS A 1 223 ? 10.610 -11.487 -11.792 1.00 82.12 223 LYS A C 1
ATOM 1828 O O . LYS A 1 223 ? 10.678 -11.560 -10.568 1.00 82.12 223 LYS A O 1
ATOM 1833 N N . GLN A 1 224 ? 10.627 -10.323 -12.437 1.00 85.75 224 GLN A N 1
ATOM 1834 C CA . GLN A 1 224 ? 10.552 -9.044 -11.737 1.00 85.75 224 GLN A CA 1
ATOM 1835 C C . GLN A 1 224 ? 9.097 -8.584 -11.672 1.00 85.75 224 GLN A C 1
ATOM 1837 O O . GLN A 1 224 ? 8.425 -8.513 -12.694 1.00 85.75 224 GLN A O 1
ATOM 1842 N N . ASN A 1 225 ? 8.618 -8.226 -10.482 1.00 89.38 225 ASN A N 1
ATOM 1843 C CA . ASN A 1 225 ? 7.266 -7.702 -10.310 1.00 89.38 225 ASN A CA 1
ATOM 1844 C C . ASN A 1 225 ? 7.236 -6.170 -10.383 1.00 89.38 225 ASN A C 1
ATOM 1846 O O . ASN A 1 225 ? 8.124 -5.478 -9.884 1.00 89.38 225 ASN A O 1
ATOM 1850 N N . VAL A 1 226 ? 6.160 -5.642 -10.956 1.00 91.88 226 VAL A N 1
ATOM 1851 C CA . VAL A 1 226 ? 5.776 -4.230 -10.958 1.00 91.88 226 VAL A CA 1
ATOM 1852 C C . VAL A 1 226 ? 4.437 -4.055 -10.261 1.00 91.88 226 VAL A C 1
ATOM 1854 O O . VAL A 1 226 ? 3.597 -4.952 -10.263 1.00 91.88 226 VAL A O 1
ATOM 1857 N N 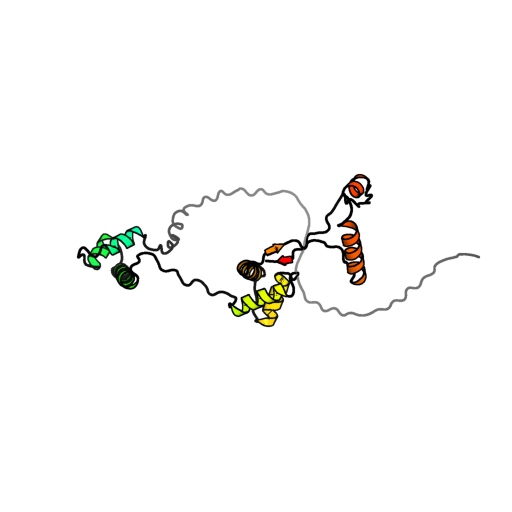. TRP A 1 227 ? 4.216 -2.885 -9.674 1.00 92.31 227 TRP A N 1
ATOM 1858 C CA . TRP A 1 227 ? 2.923 -2.541 -9.093 1.00 92.31 227 TRP A CA 1
ATOM 1859 C C . TRP A 1 227 ? 2.020 -1.927 -10.161 1.00 92.31 227 TRP A C 1
ATOM 1861 O O . TRP A 1 227 ? 2.383 -0.913 -10.759 1.00 92.31 227 TRP A O 1
ATOM 1871 N N . ARG A 1 228 ? 0.851 -2.529 -10.393 1.00 90.75 228 ARG A N 1
ATOM 1872 C CA . ARG A 1 228 ? -0.184 -2.038 -11.317 1.00 90.75 228 ARG A CA 1
ATOM 1873 C C . ARG A 1 228 ? -1.570 -2.157 -10.684 1.00 90.75 228 ARG A C 1
ATOM 1875 O O . ARG A 1 228 ? -1.750 -2.961 -9.768 1.00 90.75 228 ARG A O 1
ATOM 1882 N N . LYS A 1 229 ? -2.491 -1.313 -11.137 1.00 89.62 229 LYS A N 1
ATOM 1883 C CA . LYS A 1 229 ? -3.915 -1.399 -10.809 1.00 89.62 229 LYS A CA 1
ATOM 1884 C C . LYS A 1 229 ? -4.595 -2.373 -11.763 1.00 89.62 229 LYS A C 1
ATOM 1886 O O . LYS A 1 229 ? -4.127 -2.429 -12.921 1.00 89.62 229 LYS A O 1
#

InterPro domains:
  IPR002492 Transposase, Tc1-like [PF01498] (127-197)
  IPR009057 Homedomain-like superfamily [SSF46689] (73-168)
  IPR036388 Winged helix-like DNA-binding domain superfamily [G3DSA:1.10.10.10] (60-112)
  IPR036397 Ribonuclease H superfamily [G3DSA:3.30.420.10] (169-229)

Foldseek 3Di:
DDDDDDDDDDDDDDDDDDDDDDDDDDDDDDDDDDDDDDDDPDPPDDDDPPPPVPPCPPPPPPDDPDLVLLVVLVVCVVVDDLVRSCVVSVHDSVVSVVSVVVCVVPVDSDDDDDPDDDQPDDPVLLVVLLVVCVVPQQDQLVNSQVVCCVPPVDRDDSVSSVVSLVVVVKDWDFDDDDPDQDPVVVVVVVVVVVVCVPDDPVVVVPDDDDDDDDDDPDDDPDTRITIDD

Sequence (229 aa):
MQISPFKGQWRMLLILIPIQHHLNTFDKLSCATGLRPTVPISVFVPLGTEVREQMFRKKTRNHDISVGVRNLISHWKEEKSVHSIGKILKLSKFTVFNIIDKFKKTNSVDNNQRSGSPKIFNEREERWIARQRRINTRTSAVKMTLKCKSRFGKYVNPETVKNVLRKHKYRGRVPQRNPYISKANRPARLAFAKMYVSQQTKFGENAILVEESKYKIFGSDGKQNVWRK

Secondary structure (DSSP, 8-state):
-------------------------------------------------TTSSTT-------PPPPHHHHHHHHTTTSS--HHHHHHHHT--HHHHHHHHHHHHHHS--SPPPP--PPPSS-HHHHHHHHHHHHH-TT--HHHHHHHHHHHH-----HHHHHHHHHHTT-EEEPPP------TTHHHHHHHHHHHHHTS-THHHHT-------PPPSS----PPPEEE-

pLDDT: mean 75.33, std 23.07, range [29.45, 97.12]

Organism: Trichonephila clavipes (NCBI:txid2585209)

Radius of gyration: 41.47 Å; chains: 1; bounding box: 121×59×97 Å